Protein AF-A0A0A2E4M5-F1 (afdb_monomer)

pLDDT: mean 76.45, std 17.66, range [36.19, 98.44]

Structure (mmCIF, N/CA/C/O backbone):
data_AF-A0A0A2E4M5-F1
#
_entry.id   AF-A0A0A2E4M5-F1
#
loop_
_atom_site.group_PDB
_atom_site.id
_atom_site.type_symbol
_atom_site.label_atom_id
_atom_site.label_alt_id
_atom_site.label_comp_id
_atom_site.label_asym_id
_atom_site.label_entity_id
_atom_site.label_seq_id
_atom_site.pdbx_PDB_ins_code
_atom_site.Cartn_x
_atom_site.Cartn_y
_atom_site.Cartn_z
_atom_site.occupancy
_atom_site.B_iso_or_equiv
_atom_site.auth_seq_id
_atom_site.auth_comp_id
_atom_site.auth_asym_id
_atom_site.auth_atom_id
_atom_site.pdbx_PDB_model_num
ATOM 1 N N . MET A 1 1 ? 27.463 34.642 -11.433 1.00 48.34 1 MET A N 1
ATOM 2 C CA . MET A 1 1 ? 27.792 33.964 -10.154 1.00 48.34 1 MET A CA 1
ATOM 3 C C . MET A 1 1 ? 26.610 33.990 -9.180 1.00 48.34 1 MET A C 1
ATOM 5 O O . MET A 1 1 ? 26.290 32.954 -8.613 1.00 48.34 1 MET A O 1
ATOM 9 N N . GLU A 1 2 ? 25.887 35.111 -9.080 1.00 43.97 2 GLU A N 1
ATOM 10 C CA . GLU A 1 2 ? 24.646 35.259 -8.292 1.00 43.97 2 GLU A CA 1
ATOM 11 C C . GLU A 1 2 ? 23.516 34.275 -8.636 1.00 43.97 2 GLU A C 1
ATOM 13 O O . GLU A 1 2 ? 22.874 33.728 -7.743 1.00 43.97 2 GLU A O 1
ATOM 18 N N . THR A 1 3 ? 23.278 34.002 -9.920 1.00 46.16 3 THR A N 1
ATOM 19 C CA . THR A 1 3 ? 22.215 33.088 -10.372 1.00 46.16 3 THR A CA 1
ATOM 20 C C . THR A 1 3 ? 22.441 31.658 -9.885 1.00 46.16 3 THR A C 1
ATOM 22 O O . THR A 1 3 ? 21.513 31.037 -9.381 1.00 46.16 3 THR A O 1
ATOM 25 N N . ARG A 1 4 ? 23.690 31.168 -9.908 1.00 43.56 4 ARG A N 1
ATOM 26 C CA . ARG A 1 4 ? 24.055 29.850 -9.351 1.00 43.56 4 ARG A CA 1
ATOM 27 C C . ARG A 1 4 ? 23.850 29.769 -7.835 1.00 43.56 4 ARG A C 1
ATOM 29 O O . ARG A 1 4 ? 23.560 28.689 -7.329 1.00 43.56 4 ARG A O 1
ATOM 36 N N . MET A 1 5 ? 23.989 30.882 -7.115 1.00 41.78 5 MET A N 1
ATOM 37 C CA . MET A 1 5 ? 23.783 30.930 -5.665 1.00 41.78 5 MET A CA 1
ATOM 38 C C . MET A 1 5 ? 22.289 30.897 -5.310 1.00 41.78 5 MET A C 1
ATOM 40 O O . MET A 1 5 ? 21.889 30.139 -4.430 1.00 41.78 5 MET A O 1
ATOM 44 N N . LYS A 1 6 ? 21.451 31.621 -6.066 1.00 41.75 6 LYS A N 1
ATOM 45 C CA . LYS A 1 6 ? 19.985 31.622 -5.904 1.00 41.75 6 LYS A CA 1
ATOM 46 C C . LYS A 1 6 ? 19.369 30.245 -6.194 1.00 41.75 6 LYS A C 1
ATOM 48 O O . LYS A 1 6 ? 18.518 29.792 -5.434 1.00 41.75 6 LYS A O 1
ATOM 53 N N . THR A 1 7 ? 19.858 29.527 -7.211 1.00 54.62 7 THR A N 1
ATOM 54 C CA . THR A 1 7 ? 19.407 28.153 -7.510 1.00 54.62 7 THR A CA 1
ATOM 55 C C . THR A 1 7 ? 19.802 27.160 -6.412 1.00 54.62 7 THR A C 1
ATOM 57 O O . THR A 1 7 ? 19.002 26.306 -6.048 1.00 54.62 7 THR A O 1
ATOM 60 N N . ARG A 1 8 ? 21.0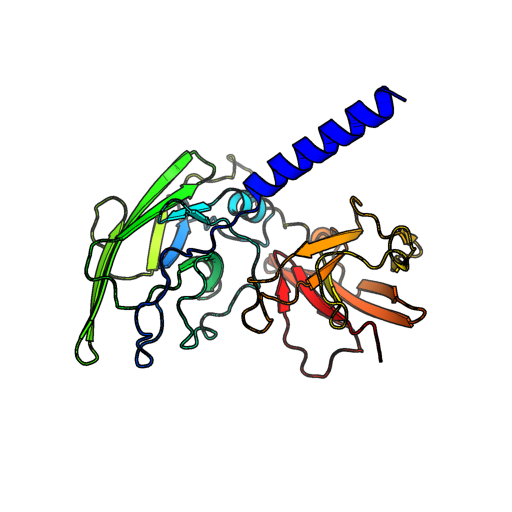00 27.290 -5.826 1.00 49.09 8 ARG A N 1
ATOM 61 C CA . ARG A 1 8 ? 21.456 26.423 -4.723 1.00 49.09 8 ARG A CA 1
ATOM 62 C C . ARG A 1 8 ? 20.656 26.636 -3.437 1.00 49.09 8 ARG A C 1
ATOM 64 O O . ARG A 1 8 ? 20.316 25.659 -2.782 1.00 49.09 8 ARG A O 1
ATOM 71 N N . ILE A 1 9 ? 20.308 27.883 -3.114 1.00 61.25 9 ILE A N 1
ATOM 72 C CA . ILE A 1 9 ? 19.477 28.216 -1.945 1.00 61.25 9 ILE A CA 1
ATOM 73 C C . ILE A 1 9 ? 18.039 27.711 -2.132 1.00 61.25 9 ILE A C 1
ATOM 75 O O . ILE A 1 9 ? 17.475 27.148 -1.201 1.00 61.25 9 ILE A O 1
ATOM 79 N N . ALA A 1 10 ? 17.469 27.827 -3.337 1.00 52.91 10 ALA A N 1
ATOM 80 C CA . ALA A 1 10 ? 16.139 27.292 -3.640 1.00 52.91 10 ALA A CA 1
ATOM 81 C C . ALA A 1 10 ? 16.088 25.753 -3.568 1.00 52.91 10 ALA A C 1
ATOM 83 O O . ALA A 1 10 ? 15.120 25.192 -3.059 1.00 52.91 10 ALA A O 1
ATOM 84 N N . ILE A 1 11 ? 17.146 25.068 -4.019 1.00 54.53 11 ILE A N 1
ATOM 85 C CA . ILE A 1 11 ? 17.273 23.607 -3.907 1.00 54.53 11 ILE A CA 1
ATOM 86 C C . ILE A 1 11 ? 17.423 23.182 -2.440 1.00 54.53 11 ILE A C 1
ATOM 88 O O . ILE A 1 11 ? 16.753 22.246 -2.016 1.00 54.53 11 ILE A O 1
ATOM 92 N N . LEU A 1 12 ? 18.234 23.894 -1.649 1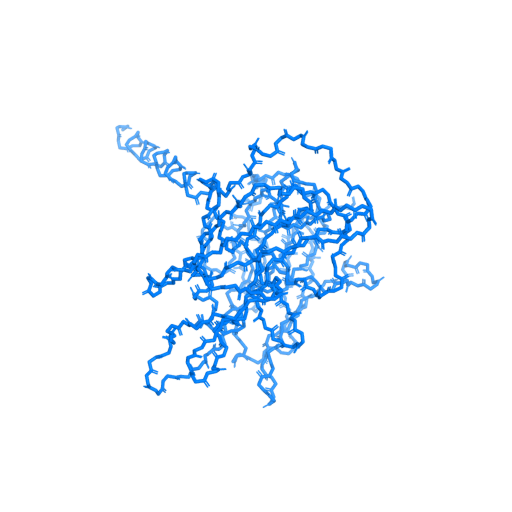.00 51.09 12 LEU A N 1
ATOM 93 C CA . LEU A 1 12 ? 18.382 23.650 -0.209 1.00 51.09 12 LEU A CA 1
ATOM 94 C C . LEU A 1 12 ? 17.073 23.886 0.555 1.00 51.09 12 LEU A C 1
ATOM 96 O O . LEU A 1 12 ? 16.706 23.050 1.373 1.00 51.09 12 LEU A O 1
ATOM 100 N N . LEU A 1 13 ? 16.330 24.958 0.251 1.00 50.09 13 LEU A N 1
ATOM 101 C CA . LEU A 1 13 ? 15.007 25.195 0.840 1.00 50.09 13 LEU A CA 1
ATOM 102 C C . LEU A 1 13 ? 13.997 24.122 0.420 1.00 50.09 13 LEU A C 1
ATOM 104 O O . LEU A 1 13 ? 13.222 23.670 1.253 1.00 50.09 13 LEU A O 1
ATOM 108 N N . SER A 1 14 ? 14.021 23.678 -0.840 1.00 48.44 14 SER A N 1
ATOM 109 C CA . SER A 1 14 ? 13.162 22.595 -1.335 1.00 48.44 14 SER A CA 1
ATOM 110 C C . SER A 1 14 ? 13.505 21.241 -0.708 1.00 48.44 14 SER A C 1
ATOM 112 O O . SER A 1 14 ? 12.596 20.445 -0.482 1.00 48.44 14 SER A O 1
ATOM 114 N N . MET A 1 15 ? 14.781 20.970 -0.414 1.00 44.94 15 MET A N 1
ATOM 115 C CA . MET A 1 15 ? 15.213 19.786 0.337 1.00 44.94 15 MET A CA 1
ATOM 116 C C . MET A 1 15 ? 14.793 19.874 1.805 1.00 44.94 15 MET A C 1
ATOM 118 O O . MET A 1 15 ? 14.319 18.885 2.351 1.00 44.94 15 MET A O 1
ATOM 122 N N . LEU A 1 16 ? 14.897 21.052 2.429 1.00 43.28 16 LEU A N 1
ATOM 123 C CA . LEU A 1 16 ? 14.466 21.263 3.813 1.00 43.28 16 LEU A CA 1
ATOM 124 C C . LEU A 1 16 ? 12.940 21.123 3.957 1.00 43.28 16 LEU A C 1
ATOM 126 O O . LEU A 1 16 ? 12.473 20.481 4.893 1.00 43.28 16 LEU A O 1
ATOM 130 N N . LEU A 1 17 ? 12.169 21.645 2.993 1.00 42.69 17 LEU A N 1
ATOM 131 C CA . LEU A 1 17 ? 10.715 21.469 2.929 1.00 42.69 17 LEU A CA 1
ATOM 132 C C . LEU A 1 17 ? 10.332 20.014 2.616 1.00 42.69 17 LEU A C 1
ATOM 134 O O . LEU A 1 17 ? 9.397 19.497 3.210 1.00 42.69 17 LEU A O 1
ATOM 138 N N . GLY A 1 18 ? 11.077 19.323 1.746 1.00 39.03 18 GLY A N 1
ATOM 139 C CA . GLY A 1 18 ? 10.876 17.897 1.458 1.00 39.03 18 GLY A CA 1
ATOM 140 C C . GLY A 1 18 ? 11.180 16.980 2.649 1.00 39.03 18 GLY A C 1
ATOM 141 O O . GLY A 1 18 ? 10.464 16.006 2.867 1.00 39.03 18 GLY A O 1
ATOM 142 N N . CYS A 1 19 ? 12.180 17.316 3.471 1.00 41.16 19 CYS A N 1
ATOM 143 C CA . CYS A 1 19 ? 12.477 16.608 4.719 1.00 41.16 19 CYS A CA 1
ATOM 144 C C . CYS A 1 19 ? 11.377 16.784 5.780 1.00 41.16 19 CYS A C 1
ATOM 146 O O . CYS A 1 19 ? 11.160 15.868 6.570 1.00 41.16 19 CYS A O 1
ATOM 148 N N . LEU A 1 20 ? 10.646 17.906 5.768 1.00 36.19 20 LEU A N 1
ATOM 149 C CA . LEU A 1 20 ? 9.504 18.144 6.663 1.00 36.19 20 LEU A CA 1
ATOM 150 C C . LEU A 1 20 ? 8.257 17.314 6.294 1.00 36.19 20 LEU A C 1
ATOM 152 O O . LEU A 1 20 ? 7.389 17.131 7.139 1.00 36.19 20 LEU A O 1
ATOM 156 N N . PHE A 1 21 ? 8.183 16.761 5.076 1.00 39.62 21 PHE A N 1
ATOM 157 C CA . PHE A 1 21 ? 7.096 15.868 4.638 1.00 39.62 21 PHE A CA 1
ATOM 158 C C . PHE A 1 21 ? 7.488 14.380 4.594 1.00 39.62 21 PHE A C 1
ATOM 160 O O . PHE A 1 21 ? 6.679 13.544 4.195 1.00 39.62 21 PHE A O 1
ATOM 167 N N . LEU A 1 22 ? 8.714 14.033 5.006 1.00 36.62 22 LEU A N 1
ATOM 168 C CA . LEU A 1 22 ? 9.219 12.651 5.050 1.00 36.62 22 LEU A CA 1
ATOM 169 C C . LEU A 1 22 ? 9.589 12.178 6.461 1.00 36.62 22 LEU A C 1
ATOM 171 O O . LEU A 1 22 ? 10.073 11.058 6.627 1.00 36.62 22 LEU A O 1
ATOM 175 N N . SER A 1 23 ? 9.328 12.981 7.492 1.00 36.75 23 SER A N 1
ATOM 176 C CA . SER A 1 23 ? 9.340 12.509 8.874 1.00 36.75 23 SER A CA 1
ATOM 177 C C . SER A 1 23 ? 8.046 11.750 9.164 1.00 36.75 23 SER A C 1
ATOM 179 O O . SER A 1 23 ? 7.153 12.241 9.853 1.00 36.75 23 SER A O 1
ATOM 181 N N . THR A 1 24 ? 7.924 10.539 8.630 1.00 40.94 24 THR A N 1
ATOM 182 C CA . THR A 1 24 ? 7.038 9.546 9.237 1.00 40.94 24 THR A CA 1
ATOM 183 C C . THR A 1 24 ? 7.526 9.343 10.662 1.00 40.94 24 THR A C 1
ATOM 185 O O . THR A 1 24 ? 8.681 8.954 10.872 1.00 40.94 24 THR A O 1
ATOM 188 N N . GLY A 1 25 ? 6.687 9.717 11.625 1.00 36.28 25 GLY A N 1
ATOM 189 C CA . GLY A 1 25 ? 7.052 9.747 13.033 1.00 36.28 25 GLY A CA 1
ATOM 190 C C . GLY A 1 25 ? 7.541 8.379 13.485 1.00 36.28 25 GLY A C 1
ATOM 191 O O . GLY A 1 25 ? 6.774 7.422 13.543 1.00 36.28 25 GLY A O 1
ATOM 192 N N . CYS A 1 26 ? 8.828 8.280 13.801 1.00 40.84 26 CYS A N 1
ATOM 193 C CA . CYS A 1 26 ? 9.261 7.308 14.784 1.00 40.84 26 CYS A CA 1
ATOM 194 C C . CYS A 1 26 ? 8.775 7.870 16.117 1.00 40.84 26 CYS A C 1
ATOM 196 O O . CYS A 1 26 ? 9.202 8.959 16.507 1.00 40.84 26 CYS A O 1
ATOM 198 N N . ASP A 1 27 ? 7.835 7.186 16.761 1.00 43.16 27 ASP A N 1
ATOM 199 C CA . ASP A 1 27 ? 7.357 7.581 18.078 1.00 43.16 27 ASP A CA 1
ATOM 200 C C . ASP A 1 27 ? 8.481 7.334 19.098 1.00 43.16 27 ASP A C 1
ATOM 202 O O . ASP A 1 27 ? 8.589 6.272 19.703 1.00 43.16 27 ASP A O 1
ATOM 206 N N . SER A 1 28 ? 9.376 8.313 19.254 1.00 42.72 28 SER A N 1
ATOM 207 C CA . SER A 1 28 ? 10.379 8.314 20.322 1.00 42.72 28 SER A CA 1
ATOM 208 C C . SER A 1 28 ? 9.757 8.612 21.688 1.00 42.72 28 SER A C 1
ATOM 210 O O . SER A 1 28 ? 10.450 8.539 22.703 1.00 42.72 28 SER A O 1
ATOM 212 N N . THR A 1 29 ? 8.459 8.938 21.738 1.00 40.94 29 THR A N 1
ATOM 213 C CA . THR A 1 29 ? 7.720 9.105 22.991 1.00 40.94 29 THR A CA 1
ATOM 214 C C . THR A 1 29 ? 7.274 7.783 23.614 1.00 40.94 29 THR A C 1
ATOM 216 O O . THR A 1 29 ? 6.866 7.803 24.771 1.00 40.94 29 THR A O 1
ATOM 219 N N . ASP A 1 30 ? 7.471 6.637 22.948 1.00 45.47 30 ASP A N 1
ATOM 220 C CA . ASP A 1 30 ? 7.298 5.306 23.553 1.00 45.47 30 ASP A CA 1
ATOM 221 C C . ASP A 1 30 ? 8.641 4.639 23.930 1.00 45.47 30 ASP A C 1
ATOM 223 O O . ASP A 1 30 ? 8.843 3.423 23.845 1.00 45.47 30 ASP A O 1
ATOM 227 N N . ASN A 1 31 ? 9.600 5.468 24.359 1.00 37.81 31 ASN A N 1
ATOM 228 C CA . ASN A 1 31 ? 10.857 5.019 24.947 1.00 37.81 31 ASN A CA 1
ATOM 229 C C . ASN A 1 31 ? 10.607 4.366 26.321 1.00 37.81 31 ASN A C 1
ATOM 231 O O . ASN A 1 31 ? 10.634 5.031 27.353 1.00 37.81 31 ASN A O 1
ATOM 235 N N . GLY A 1 32 ? 10.462 3.038 26.335 1.00 40.72 32 GLY A N 1
ATOM 236 C CA . GLY A 1 32 ? 10.968 2.232 27.453 1.00 40.72 32 GLY A CA 1
ATOM 237 C C . GLY A 1 32 ? 9.968 1.694 28.477 1.00 40.72 32 GLY A C 1
ATOM 238 O O . GLY A 1 32 ? 10.339 1.527 29.635 1.00 40.72 32 GLY A O 1
ATOM 239 N N . GLY A 1 33 ? 8.737 1.356 28.093 1.00 47.53 33 GLY A N 1
ATOM 240 C CA . GLY A 1 33 ? 7.980 0.370 28.878 1.00 47.53 33 GLY A CA 1
ATOM 241 C C . GLY A 1 33 ? 8.584 -1.029 28.695 1.00 47.53 33 GLY A C 1
ATOM 242 O O . GLY A 1 33 ? 8.875 -1.401 27.556 1.00 47.53 33 GLY A O 1
ATOM 243 N N . GLU A 1 34 ? 8.772 -1.796 29.779 1.00 52.00 34 GLU A N 1
ATOM 244 C CA . GLU A 1 34 ? 9.188 -3.205 29.703 1.00 52.00 34 GLU A CA 1
ATOM 245 C C . GLU A 1 34 ? 8.321 -3.949 28.684 1.00 52.00 34 GLU A C 1
ATOM 247 O O . GLU A 1 34 ? 7.089 -3.900 28.718 1.00 52.00 34 GLU A O 1
ATOM 252 N N . MET A 1 35 ? 8.977 -4.623 27.742 1.00 57.50 35 MET A N 1
ATOM 253 C CA . MET A 1 35 ? 8.286 -5.507 26.822 1.00 57.50 35 MET A CA 1
ATOM 254 C C . MET A 1 35 ? 7.632 -6.639 27.611 1.00 57.50 35 MET A C 1
ATOM 256 O O . MET A 1 35 ? 8.316 -7.388 28.308 1.00 57.50 35 MET A O 1
ATOM 260 N N . ILE A 1 36 ? 6.333 -6.839 27.395 1.00 63.28 36 ILE A N 1
ATOM 261 C CA . ILE A 1 36 ? 5.654 -8.034 27.887 1.00 63.28 36 ILE A CA 1
ATOM 262 C C . ILE A 1 36 ? 5.794 -9.134 26.831 1.00 63.28 36 ILE A C 1
ATOM 264 O O . ILE A 1 36 ? 5.019 -9.202 25.879 1.00 63.28 36 ILE A O 1
ATOM 268 N N . TRP A 1 37 ? 6.812 -9.981 26.991 1.00 60.22 37 TRP A N 1
ATOM 269 C CA . TRP A 1 37 ? 7.145 -11.066 26.055 1.00 60.22 37 TRP A CA 1
ATOM 270 C C . TRP A 1 37 ? 6.034 -12.113 25.895 1.00 60.22 37 TRP A C 1
ATOM 272 O O . TRP A 1 37 ? 5.971 -12.794 24.872 1.00 60.22 37 TRP A O 1
ATOM 282 N N . ASP A 1 38 ? 5.139 -12.211 26.878 1.00 65.62 38 ASP A N 1
ATOM 283 C CA . ASP A 1 38 ? 4.093 -13.235 26.937 1.00 65.62 38 ASP A CA 1
ATOM 284 C C . ASP A 1 38 ? 2.890 -12.954 26.020 1.00 65.62 38 ASP A C 1
ATOM 286 O O . ASP A 1 38 ? 2.034 -13.825 25.841 1.00 65.62 38 ASP A O 1
ATOM 290 N N . TYR A 1 39 ? 2.795 -11.760 25.418 1.00 70.12 39 TYR A N 1
ATOM 291 C CA . TYR A 1 39 ? 1.653 -11.382 24.583 1.00 70.12 39 TYR A CA 1
ATOM 292 C C . TYR A 1 39 ? 2.057 -10.949 23.176 1.00 70.12 39 TYR A C 1
ATOM 294 O O . TYR A 1 39 ? 2.973 -10.158 22.968 1.00 70.12 39 TYR A O 1
ATOM 302 N N . ALA A 1 40 ? 1.294 -11.421 22.188 1.00 68.75 40 ALA A N 1
ATOM 303 C CA . ALA A 1 40 ? 1.384 -10.918 20.826 1.00 68.75 40 ALA A CA 1
ATOM 304 C C . ALA A 1 40 ? 0.766 -9.515 20.724 1.00 68.75 40 ALA A C 1
ATOM 306 O O . ALA A 1 40 ? -0.317 -9.261 21.264 1.00 68.75 40 ALA A O 1
ATOM 307 N N . ASN A 1 41 ? 1.422 -8.634 19.969 1.00 75.75 41 ASN A N 1
ATOM 308 C CA . ASN A 1 41 ? 0.897 -7.309 19.667 1.00 75.75 41 ASN A CA 1
ATOM 309 C C . ASN A 1 41 ? -0.425 -7.397 18.887 1.00 75.75 41 ASN A C 1
ATOM 311 O O . ASN A 1 41 ? -0.667 -8.336 18.121 1.00 75.75 41 ASN A O 1
ATOM 315 N N . ARG A 1 42 ? -1.278 -6.382 19.047 1.00 81.25 42 ARG A N 1
ATOM 316 C CA . ARG A 1 42 ? -2.526 -6.224 18.291 1.00 81.25 42 ARG A CA 1
ATOM 317 C C . ARG A 1 42 ? -2.419 -5.097 17.277 1.00 81.25 42 ARG A C 1
ATOM 319 O O . ARG A 1 42 ? -1.679 -4.137 17.454 1.00 81.25 42 ARG A O 1
ATOM 326 N N . GLN A 1 43 ? -3.171 -5.215 16.196 1.00 85.94 43 GLN A N 1
ATOM 327 C CA . GLN A 1 43 ? -3.273 -4.198 15.156 1.00 85.94 43 GLN A CA 1
ATOM 328 C C . GLN A 1 43 ? -4.751 -3.949 14.898 1.00 85.94 43 GLN A C 1
ATOM 330 O O . GLN A 1 43 ? -5.540 -4.894 14.902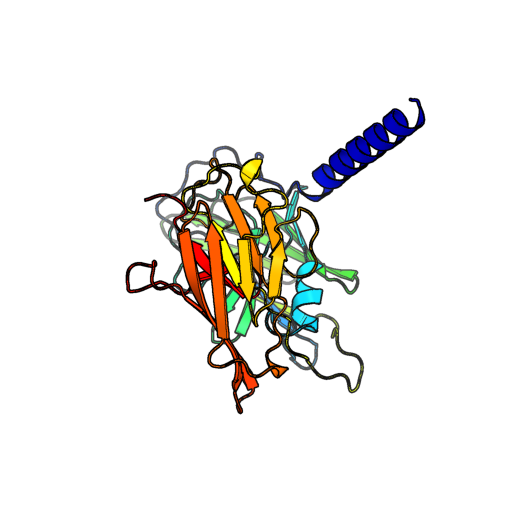 1.00 85.94 43 GLN A O 1
ATOM 335 N N . PHE A 1 44 ? -5.116 -2.694 14.667 1.00 92.62 44 PHE A N 1
ATOM 336 C CA . PHE A 1 44 ? -6.433 -2.359 14.151 1.00 92.62 44 PHE A CA 1
ATOM 337 C C . PHE A 1 44 ? -6.473 -2.679 12.669 1.00 92.62 44 PHE A C 1
ATOM 339 O O . PHE A 1 44 ? -5.558 -2.294 11.939 1.00 92.62 44 PHE A O 1
ATOM 346 N N . THR A 1 45 ? -7.529 -3.356 12.230 1.00 93.00 45 THR A N 1
ATOM 347 C CA . THR A 1 45 ? -7.814 -3.523 10.806 1.00 93.00 45 THR A CA 1
ATOM 348 C C . THR A 1 45 ? -9.070 -2.751 10.446 1.00 93.00 45 THR A C 1
ATOM 350 O O . THR A 1 45 ? -10.001 -2.663 11.246 1.00 93.00 45 THR A O 1
ATOM 353 N N . PHE A 1 46 ? -9.091 -2.173 9.251 1.00 95.06 46 PHE A N 1
ATOM 354 C CA . PHE A 1 46 ? -10.212 -1.382 8.764 1.00 95.06 46 PHE A CA 1
ATOM 355 C C . PHE A 1 46 ? -10.662 -1.928 7.417 1.00 95.06 46 PHE A C 1
ATOM 357 O O . PHE A 1 46 ? -9.970 -1.792 6.402 1.00 95.06 46 PHE A O 1
ATOM 364 N N . GLU A 1 47 ? -11.836 -2.550 7.421 1.00 94.88 47 GLU A N 1
ATOM 365 C CA . GLU A 1 47 ? -12.597 -2.820 6.208 1.00 94.88 47 GLU A CA 1
ATOM 366 C C . GLU A 1 47 ? -13.270 -1.505 5.810 1.00 94.88 47 GLU A C 1
ATOM 368 O O . GLU A 1 47 ? -14.160 -1.025 6.512 1.00 94.88 47 GLU A O 1
ATOM 373 N N . VAL A 1 48 ? -12.793 -0.891 4.725 1.00 94.31 48 VAL A N 1
ATOM 374 C CA . VAL A 1 48 ? -13.320 0.389 4.245 1.00 94.31 48 VAL A CA 1
ATOM 375 C C . VAL A 1 48 ? -14.158 0.152 3.004 1.00 94.31 48 VAL A C 1
ATOM 377 O O . VAL A 1 48 ? -13.649 -0.268 1.958 1.00 94.31 48 VAL A O 1
ATOM 380 N N . THR A 1 49 ? -15.449 0.420 3.141 1.00 93.88 49 THR A N 1
ATOM 381 C CA . THR A 1 49 ? -16.447 0.181 2.104 1.00 93.88 49 THR A CA 1
ATOM 382 C C . THR A 1 49 ? -17.254 1.432 1.812 1.00 93.88 49 THR A C 1
ATOM 384 O O . THR A 1 49 ? -17.355 2.332 2.639 1.00 93.88 49 THR A O 1
ATOM 387 N N . THR A 1 50 ? -17.893 1.473 0.656 1.00 92.31 50 THR A N 1
ATOM 388 C CA . THR A 1 50 ? -19.002 2.390 0.397 1.00 92.31 50 THR A CA 1
ATOM 389 C C . THR A 1 50 ? -20.268 1.950 1.144 1.00 92.31 50 THR A C 1
ATOM 391 O O . THR A 1 50 ? -20.338 0.844 1.688 1.00 92.31 50 THR A O 1
ATOM 394 N N . ALA A 1 51 ? -21.302 2.797 1.159 1.00 91.25 51 ALA A N 1
ATOM 395 C CA . ALA A 1 51 ? -22.590 2.477 1.786 1.00 91.25 51 ALA A CA 1
ATOM 396 C C . ALA A 1 51 ? -23.309 1.276 1.133 1.00 91.25 51 ALA A C 1
ATOM 398 O O . ALA A 1 51 ? -24.045 0.560 1.806 1.00 91.25 51 ALA A O 1
ATOM 399 N N . ASP A 1 52 ? -23.072 1.036 -0.157 1.00 89.44 52 ASP A N 1
ATOM 400 C CA . ASP A 1 52 ? -23.556 -0.114 -0.932 1.00 89.44 52 ASP A CA 1
ATOM 401 C C . ASP A 1 52 ? -22.626 -1.343 -0.853 1.00 89.44 52 ASP A C 1
ATOM 403 O O . ASP A 1 52 ? -22.926 -2.387 -1.429 1.00 89.44 52 ASP A O 1
ATOM 407 N N . GLY A 1 53 ? -21.528 -1.263 -0.091 1.00 88.94 53 GLY A N 1
ATOM 408 C CA . GLY A 1 53 ? -20.663 -2.402 0.230 1.00 88.94 53 GLY A CA 1
ATOM 409 C C . GLY A 1 53 ? -19.502 -2.654 -0.738 1.00 88.94 53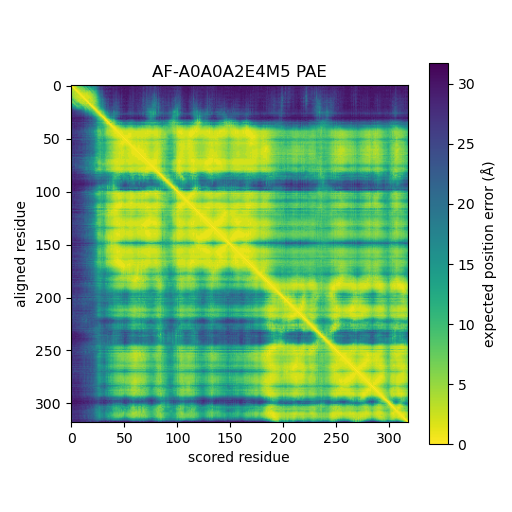 GLY A C 1
ATOM 410 O O . GLY A 1 53 ? -18.843 -3.692 -0.630 1.00 88.94 53 GLY A O 1
ATOM 411 N N . GLN A 1 54 ? -19.212 -1.731 -1.660 1.00 88.75 54 GLN A N 1
ATOM 412 C CA . GLN A 1 54 ? -18.019 -1.791 -2.505 1.00 88.75 54 GLN A CA 1
ATOM 413 C C . GLN A 1 54 ? -16.763 -1.559 -1.658 1.00 88.75 54 GLN A C 1
ATOM 415 O O . GLN A 1 54 ? -16.681 -0.594 -0.904 1.00 88.75 54 GLN A O 1
ATOM 420 N N . HIS A 1 55 ? -15.751 -2.413 -1.817 1.00 89.69 55 HIS A N 1
ATOM 421 C CA . HIS A 1 55 ? -14.447 -2.250 -1.166 1.00 89.69 55 HIS A CA 1
ATOM 422 C C . HIS A 1 55 ? -13.653 -1.117 -1.807 1.00 89.69 55 HIS A C 1
ATOM 424 O O . HIS A 1 55 ? -13.490 -1.083 -3.026 1.00 89.69 55 HIS A O 1
ATOM 430 N N . LEU A 1 56 ? -13.123 -0.215 -0.981 1.00 90.50 56 LEU A N 1
ATOM 431 C CA . LEU A 1 56 ? -12.353 0.941 -1.451 1.00 90.50 56 LEU A CA 1
ATOM 432 C C . LEU A 1 56 ? -10.836 0.734 -1.350 1.00 90.50 56 LEU A C 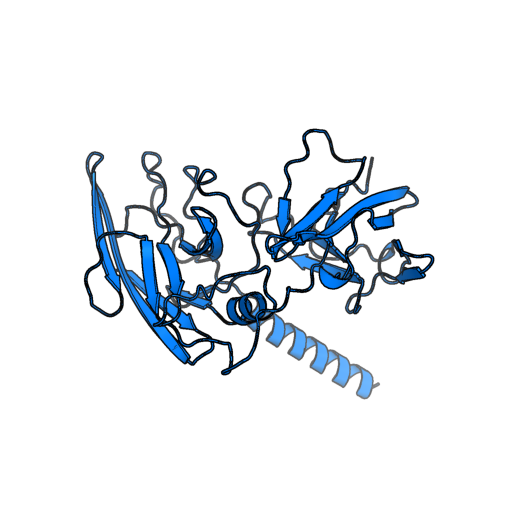1
ATOM 434 O O . LEU A 1 56 ? -10.057 1.431 -1.997 1.00 90.50 56 LEU A O 1
ATOM 438 N N . ILE A 1 57 ? -10.398 -0.257 -0.581 1.00 88.50 57 ILE A N 1
ATOM 439 C CA . ILE A 1 57 ? -8.984 -0.597 -0.442 1.00 88.50 57 ILE A CA 1
ATOM 440 C C . ILE A 1 57 ? -8.672 -1.704 -1.446 1.00 88.50 57 ILE A C 1
ATOM 442 O O . ILE A 1 57 ? -8.986 -2.861 -1.202 1.00 88.50 57 ILE A O 1
ATOM 446 N N . ASP A 1 58 ? -8.070 -1.354 -2.583 1.00 86.44 58 ASP A N 1
ATOM 447 C CA . ASP A 1 58 ? -7.467 -2.323 -3.507 1.00 86.44 58 ASP A CA 1
ATOM 448 C C . ASP A 1 58 ? -6.250 -1.696 -4.218 1.00 86.44 58 ASP A C 1
ATOM 450 O O . ASP A 1 58 ? -6.425 -0.870 -5.123 1.00 86.44 58 ASP A O 1
ATOM 454 N N . PRO A 1 59 ? -5.012 -2.076 -3.843 1.00 79.94 59 PRO A N 1
ATOM 455 C CA . PRO A 1 59 ? -3.797 -1.526 -4.439 1.00 79.94 59 PRO A CA 1
ATOM 456 C C . PRO A 1 59 ? -3.571 -1.970 -5.893 1.00 79.94 59 PRO A C 1
ATOM 458 O O . PRO A 1 59 ? -2.685 -1.431 -6.554 1.00 79.94 59 PRO A O 1
ATOM 461 N N . HIS A 1 60 ? -4.337 -2.942 -6.399 1.00 80.81 60 HIS A N 1
ATOM 462 C CA . HIS A 1 60 ? -4.269 -3.377 -7.792 1.00 80.81 60 HIS A CA 1
ATOM 463 C C . HIS A 1 60 ? -5.178 -2.575 -8.721 1.00 80.81 60 HIS A C 1
ATOM 465 O O . HIS A 1 60 ? -5.071 -2.730 -9.937 1.00 80.81 60 HIS A O 1
ATOM 471 N N . THR A 1 61 ? -6.046 -1.717 -8.183 1.00 85.69 61 THR A N 1
ATOM 472 C CA . THR A 1 61 ? -6.844 -0.778 -8.978 1.00 85.69 61 THR A CA 1
ATOM 473 C C . THR A 1 61 ? -6.204 0.602 -8.945 1.00 85.69 61 THR A C 1
ATOM 475 O O . THR A 1 61 ? -5.661 1.012 -7.918 1.00 85.69 61 THR A O 1
ATOM 478 N N . ARG A 1 62 ? -6.249 1.341 -10.057 1.00 85.44 62 ARG A N 1
ATOM 479 C CA . ARG A 1 62 ? -5.693 2.697 -10.134 1.00 85.44 62 ARG A CA 1
ATOM 480 C C . ARG A 1 62 ? -6.346 3.594 -9.089 1.00 85.44 62 ARG A C 1
ATOM 482 O O . ARG A 1 62 ? -5.645 4.288 -8.361 1.00 85.44 62 ARG A O 1
ATOM 489 N N . GLN A 1 63 ? -7.672 3.561 -9.010 1.00 89.62 63 GLN A N 1
ATOM 490 C CA . GLN A 1 63 ? -8.418 4.402 -8.088 1.00 89.62 63 GLN A CA 1
ATOM 491 C C . GLN A 1 63 ? -8.130 4.039 -6.627 1.00 89.62 63 GLN A C 1
ATOM 493 O O . GLN A 1 63 ? -7.792 4.929 -5.851 1.00 89.62 63 GLN A O 1
ATOM 498 N N . GLY A 1 64 ? -8.150 2.749 -6.268 1.00 87.94 64 GLY A N 1
ATOM 499 C CA . GLY A 1 64 ? -7.774 2.303 -4.927 1.00 87.94 64 GLY A CA 1
ATOM 500 C C . GLY A 1 64 ? -6.341 2.706 -4.571 1.00 87.94 64 GLY A C 1
ATOM 501 O O . GLY A 1 64 ? -6.116 3.305 -3.524 1.00 87.94 64 GLY A O 1
ATOM 502 N N . TYR A 1 65 ? -5.371 2.483 -5.460 1.00 83.56 65 TYR A N 1
ATOM 503 C CA . TYR A 1 65 ? -3.977 2.879 -5.236 1.00 83.56 65 TYR A CA 1
ATOM 504 C C . TYR A 1 65 ? -3.804 4.391 -5.005 1.00 83.56 65 TYR A C 1
ATOM 506 O O . TYR A 1 65 ? -3.090 4.792 -4.084 1.00 83.56 65 TYR A O 1
ATOM 514 N N . GLU A 1 66 ? -4.468 5.238 -5.797 1.00 85.25 66 GLU A N 1
ATOM 515 C CA . GLU A 1 66 ? -4.426 6.697 -5.619 1.00 85.25 66 GLU A CA 1
ATOM 516 C C . GLU A 1 66 ? -5.150 7.163 -4.353 1.00 85.25 66 GLU A C 1
ATOM 518 O O . GLU A 1 66 ? -4.720 8.124 -3.710 1.00 85.25 66 GLU A O 1
ATOM 523 N N . TRP A 1 67 ? -6.221 6.472 -3.966 1.00 87.31 67 TRP A N 1
ATOM 524 C CA . TRP A 1 67 ? -6.935 6.736 -2.723 1.00 87.31 67 TRP A CA 1
ATOM 525 C C . TRP A 1 67 ? -6.049 6.425 -1.511 1.00 87.31 67 TRP A C 1
ATOM 527 O O . TRP A 1 67 ? -5.860 7.278 -0.647 1.00 87.31 67 TRP A O 1
ATOM 537 N N . LEU A 1 68 ? -5.392 5.259 -1.508 1.00 86.00 68 LEU A N 1
ATOM 538 C CA . LEU A 1 68 ? -4.488 4.812 -0.444 1.00 86.00 68 LEU A CA 1
ATOM 539 C C . LEU A 1 68 ? -3.344 5.789 -0.147 1.00 86.00 68 LEU A C 1
ATOM 541 O O . LEU A 1 68 ? -2.962 5.932 1.011 1.00 86.00 68 LEU A O 1
ATOM 545 N N . LYS A 1 69 ? -2.786 6.459 -1.165 1.00 82.44 69 LYS A N 1
ATOM 546 C CA . LYS A 1 69 ? -1.689 7.434 -0.993 1.00 82.44 69 LYS A CA 1
ATOM 547 C C . LYS A 1 69 ? -2.075 8.653 -0.159 1.00 82.44 69 LYS A C 1
ATOM 549 O O . LYS A 1 69 ? -1.198 9.354 0.335 1.00 82.44 69 LYS A O 1
ATOM 554 N N . LYS A 1 70 ? -3.372 8.936 -0.070 1.00 89.44 70 LYS A N 1
ATOM 555 C CA . LYS A 1 70 ? -3.925 10.125 0.578 1.00 89.44 70 LYS A CA 1
ATOM 556 C C . LYS A 1 70 ? -4.523 9.816 1.955 1.00 89.44 70 LYS A C 1
ATOM 558 O O . LYS A 1 70 ? -4.907 10.744 2.655 1.00 89.44 70 LYS A O 1
ATOM 563 N N . ILE A 1 71 ? -4.601 8.539 2.336 1.00 91.38 71 ILE A N 1
ATOM 564 C CA . ILE A 1 71 ? -5.064 8.115 3.660 1.00 91.38 71 ILE A CA 1
ATOM 565 C C . ILE A 1 71 ? -3.897 8.180 4.640 1.00 91.38 71 ILE A C 1
ATOM 567 O O . ILE A 1 71 ? -2.801 7.689 4.353 1.00 91.38 71 ILE A O 1
ATOM 571 N N . TYR A 1 72 ? -4.145 8.743 5.817 1.00 91.94 72 TYR A N 1
ATOM 572 C CA . TYR A 1 72 ? -3.157 8.803 6.887 1.00 91.94 72 TYR A CA 1
ATOM 573 C C . TYR A 1 72 ? -3.805 8.700 8.267 1.00 91.94 72 TYR A C 1
ATOM 575 O O . TYR A 1 72 ? -4.995 8.958 8.440 1.00 91.94 72 TYR A O 1
ATOM 583 N N . VAL A 1 73 ? -3.006 8.309 9.257 1.00 93.94 73 VAL A N 1
ATOM 584 C CA . VAL A 1 73 ? -3.395 8.280 10.666 1.00 93.94 73 VAL A CA 1
ATOM 585 C C . VAL A 1 73 ? -2.636 9.347 11.439 1.00 93.94 73 VAL A C 1
ATOM 587 O O . VAL A 1 73 ? -1.420 9.449 11.310 1.00 93.94 73 VAL A O 1
ATOM 590 N N . GLU A 1 74 ? -3.332 10.096 12.285 1.00 93.38 74 GLU A N 1
ATOM 591 C CA . GLU A 1 74 ? -2.727 10.944 13.312 1.00 93.38 74 GLU A CA 1
ATOM 592 C C . GLU A 1 74 ? -2.767 10.232 14.665 1.00 93.38 74 GLU A C 1
ATOM 594 O O . GLU A 1 74 ? -3.841 9.864 15.151 1.00 93.38 74 GLU A O 1
ATOM 599 N N . TYR A 1 75 ? -1.604 10.056 15.290 1.00 91.19 75 TYR A N 1
ATOM 600 C CA . TYR A 1 75 ? -1.472 9.451 16.616 1.00 91.19 75 TYR A CA 1
ATOM 601 C C . TYR A 1 75 ? -0.268 10.044 17.356 1.00 91.19 75 TYR A C 1
ATOM 603 O O . TYR A 1 75 ? 0.817 10.128 16.785 1.00 91.19 75 TYR A O 1
ATOM 611 N N . ASN A 1 76 ? -0.453 10.472 18.610 1.00 88.38 76 ASN A N 1
ATOM 612 C CA . ASN A 1 76 ? 0.590 11.096 19.445 1.00 88.38 76 ASN A CA 1
ATOM 613 C C . ASN A 1 76 ? 1.349 12.251 18.759 1.00 88.38 76 ASN A C 1
ATOM 615 O O . ASN A 1 76 ? 2.565 12.363 18.862 1.00 88.38 76 ASN A O 1
ATOM 619 N N . GLY A 1 77 ? 0.640 13.102 18.008 1.00 84.25 77 GLY A N 1
ATOM 620 C CA . GLY A 1 77 ? 1.251 14.217 17.269 1.00 84.25 77 GLY A CA 1
ATOM 621 C C . GLY A 1 77 ? 2.036 13.807 16.015 1.00 84.25 77 GLY A C 1
ATOM 622 O O . GLY A 1 77 ? 2.534 14.675 15.305 1.00 84.25 77 GLY A O 1
ATOM 623 N N . ASN A 1 78 ? 2.108 12.510 15.709 1.00 82.81 78 ASN A N 1
ATOM 624 C CA . ASN A 1 78 ? 2.748 11.968 14.518 1.00 82.81 78 ASN A CA 1
ATOM 625 C C . ASN A 1 78 ? 1.719 11.634 13.433 1.00 82.81 78 ASN A C 1
ATOM 627 O O . ASN A 1 78 ? 0.580 11.266 13.725 1.00 82.81 78 ASN A O 1
ATOM 631 N N . THR A 1 79 ? 2.156 11.716 12.175 1.00 84.94 79 THR A N 1
ATOM 632 C CA . THR A 1 79 ? 1.377 11.325 10.991 1.00 84.94 79 THR A CA 1
ATOM 633 C C . THR A 1 79 ? 1.947 10.039 10.397 1.00 84.94 79 THR A C 1
ATOM 635 O O . THR A 1 79 ? 3.149 9.941 10.145 1.00 84.94 79 THR A O 1
ATOM 638 N N . TYR A 1 80 ? 1.073 9.068 10.139 1.00 82.25 80 TYR A N 1
ATOM 639 C CA . TYR A 1 80 ? 1.401 7.759 9.581 1.00 82.25 80 TYR A CA 1
ATOM 640 C C . TYR A 1 80 ? 0.630 7.544 8.278 1.00 82.25 80 TYR A C 1
ATOM 642 O O . TYR A 1 80 ? -0.569 7.270 8.297 1.00 82.25 80 TYR A O 1
ATOM 650 N N . ALA A 1 81 ? 1.312 7.657 7.143 1.00 83.00 81 ALA A N 1
ATOM 651 C CA . ALA A 1 81 ? 0.750 7.353 5.828 1.00 83.00 81 ALA A CA 1
ATOM 652 C C . ALA A 1 81 ? 1.104 5.921 5.396 1.00 83.00 81 ALA A C 1
ATOM 654 O O . ALA A 1 81 ? 1.997 5.293 5.965 1.00 83.00 81 ALA A O 1
ATOM 655 N N . ASN A 1 82 ? 0.419 5.399 4.375 1.00 76.44 82 ASN A N 1
ATOM 656 C CA . ASN A 1 82 ? 0.811 4.125 3.777 1.00 76.44 82 ASN A CA 1
ATOM 657 C C . ASN A 1 82 ? 2.112 4.275 2.977 1.00 76.44 82 ASN A C 1
ATOM 659 O O . ASN A 1 82 ? 2.132 4.839 1.885 1.00 76.44 82 ASN A O 1
ATOM 663 N N . GLU A 1 83 ? 3.192 3.696 3.488 1.00 66.50 83 GLU A N 1
ATOM 664 C CA . GLU A 1 83 ? 4.527 3.776 2.874 1.00 66.50 83 GLU A CA 1
ATOM 665 C C . GLU A 1 83 ? 4.792 2.641 1.869 1.00 66.50 83 GLU A C 1
ATOM 667 O O . GLU A 1 83 ? 5.867 2.545 1.271 1.00 66.50 83 GLU A O 1
ATOM 672 N N . GLY A 1 84 ? 3.791 1.780 1.654 1.00 59.72 84 GLY A N 1
ATOM 673 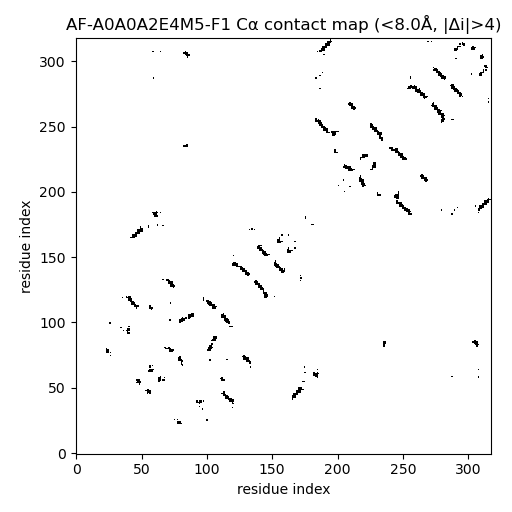C CA . GLY A 1 84 ? 3.844 0.684 0.694 1.00 59.72 84 GLY A CA 1
ATOM 674 C C . GLY A 1 84 ? 4.735 -0.467 1.151 1.00 59.72 84 GLY A C 1
ATOM 675 O O . GLY A 1 84 ? 5.554 -0.976 0.384 1.00 59.72 84 GLY A O 1
ATOM 676 N N . ARG A 1 85 ? 4.568 -0.902 2.404 1.00 62.28 85 ARG A N 1
ATOM 677 C CA . ARG A 1 85 ? 5.167 -2.152 2.886 1.00 62.28 85 ARG A CA 1
ATOM 678 C C . ARG A 1 85 ? 4.700 -3.345 2.037 1.00 62.28 85 ARG A C 1
ATOM 680 O O . ARG A 1 85 ? 3.596 -3.301 1.489 1.00 62.28 85 ARG A O 1
ATOM 687 N N . PRO A 1 86 ? 5.502 -4.426 1.958 1.00 53.50 86 PRO A N 1
ATOM 688 C CA . PRO A 1 86 ? 5.015 -5.702 1.455 1.00 53.50 86 PRO A CA 1
ATOM 689 C C . PRO A 1 86 ? 3.690 -6.065 2.115 1.00 53.50 86 PRO A C 1
ATOM 691 O O . PRO A 1 86 ? 3.592 -6.043 3.344 1.00 53.50 86 PRO A O 1
ATOM 694 N N . ILE A 1 87 ? 2.687 -6.398 1.302 1.00 53.28 87 ILE A N 1
ATOM 695 C CA . ILE A 1 87 ? 1.388 -6.842 1.804 1.00 53.28 87 ILE A CA 1
ATOM 696 C C . ILE A 1 87 ? 1.625 -8.126 2.599 1.00 53.28 87 ILE A C 1
ATOM 698 O O . ILE A 1 87 ? 1.941 -9.172 2.026 1.00 53.28 87 ILE A O 1
ATOM 702 N N . ARG A 1 88 ? 1.503 -8.035 3.925 1.00 55.56 88 ARG A N 1
ATOM 703 C CA . ARG A 1 88 ? 1.650 -9.189 4.813 1.00 55.56 88 ARG A CA 1
ATOM 704 C C . ARG A 1 88 ? 0.412 -10.071 4.688 1.00 55.56 88 ARG A C 1
ATOM 706 O O . ARG A 1 88 ? -0.716 -9.574 4.611 1.00 55.56 88 ARG A O 1
ATOM 713 N N . GLN A 1 89 ? 0.625 -11.382 4.663 1.00 52.81 89 GLN A N 1
ATOM 714 C CA . GLN A 1 89 ? -0.459 -12.337 4.882 1.00 52.81 89 GLN A CA 1
ATOM 715 C C . GLN A 1 89 ? -0.770 -12.403 6.385 1.00 52.81 89 GLN A C 1
ATOM 717 O O . GLN A 1 89 ? 0.102 -12.147 7.215 1.00 52.81 89 GLN A O 1
ATOM 722 N N . GLU A 1 90 ? -2.003 -12.773 6.731 1.00 46.66 90 GLU A N 1
ATOM 723 C CA . GLU A 1 90 ? -2.549 -12.822 8.102 1.00 46.66 90 GLU A CA 1
ATOM 724 C C . GLU A 1 90 ? -1.681 -13.613 9.112 1.00 46.66 90 GLU A C 1
ATOM 726 O O . GLU A 1 90 ? -1.768 -13.394 10.315 1.00 46.66 90 GLU A O 1
ATOM 731 N N . GLN A 1 91 ? -0.790 -14.486 8.632 1.00 41.12 91 GLN A N 1
ATOM 732 C CA . GLN A 1 91 ? 0.044 -15.390 9.434 1.00 41.12 91 GLN A CA 1
ATOM 733 C C . GLN A 1 91 ? 1.437 -14.835 9.807 1.00 41.12 91 GLN A C 1
ATOM 735 O O . GLN A 1 91 ? 2.219 -15.536 10.445 1.00 41.12 91 GLN A O 1
ATOM 740 N N . GLU A 1 92 ? 1.789 -13.599 9.425 1.00 47.84 92 GLU A N 1
ATOM 741 C CA . GLU A 1 92 ? 3.133 -13.034 9.677 1.00 47.84 92 GLU A CA 1
ATOM 742 C C . GLU A 1 92 ? 3.265 -12.220 10.982 1.00 47.84 92 GLU A C 1
ATOM 744 O O . GLU A 1 92 ? 4.288 -11.568 11.204 1.00 47.84 92 GLU A O 1
ATOM 749 N N . LEU A 1 93 ? 2.263 -12.256 11.865 1.00 43.66 93 LEU A N 1
ATOM 750 C CA . LEU A 1 93 ? 2.291 -11.571 13.161 1.00 43.66 93 LEU A CA 1
ATOM 751 C C . LEU A 1 93 ? 3.073 -12.409 14.185 1.00 43.66 93 LEU A C 1
ATOM 753 O O . LEU A 1 93 ? 2.528 -13.307 14.822 1.00 43.66 93 LEU A O 1
ATOM 757 N N . ARG A 1 94 ? 4.376 -12.146 14.323 1.00 42.38 94 ARG A N 1
ATOM 758 C CA . ARG A 1 94 ? 5.199 -12.683 15.421 1.00 42.38 94 ARG A CA 1
ATOM 759 C C . ARG A 1 94 ? 5.205 -11.697 16.590 1.00 42.38 94 ARG A C 1
ATOM 761 O O . ARG A 1 94 ? 5.023 -10.503 16.378 1.00 42.38 94 ARG A O 1
ATOM 768 N N . ALA A 1 95 ? 5.449 -12.187 17.806 1.00 40.38 95 ALA A N 1
ATOM 769 C CA . ALA A 1 95 ? 5.739 -11.326 18.950 1.00 40.38 95 ALA A CA 1
ATOM 770 C C . ALA A 1 95 ? 7.006 -10.506 18.643 1.00 40.38 95 ALA A C 1
ATOM 772 O O . ALA A 1 95 ? 8.095 -11.061 18.500 1.00 40.38 95 ALA A O 1
ATOM 773 N N . MET A 1 96 ? 6.845 -9.200 18.451 1.00 43.97 96 MET A N 1
ATOM 774 C CA . MET A 1 96 ? 7.924 -8.254 18.176 1.00 43.97 96 MET A CA 1
ATOM 775 C C . MET A 1 96 ? 7.819 -7.085 19.151 1.00 43.97 96 MET A C 1
ATOM 777 O O . MET A 1 96 ? 6.771 -6.857 19.755 1.00 43.97 96 MET A O 1
ATOM 781 N N . ILE A 1 97 ? 8.903 -6.327 19.310 1.00 45.81 97 ILE A N 1
ATOM 782 C CA . ILE A 1 97 ? 8.840 -5.070 20.058 1.00 45.81 97 ILE A CA 1
ATOM 783 C C . ILE A 1 97 ? 7.863 -4.146 19.356 1.00 45.81 97 ILE A C 1
ATOM 785 O O . ILE A 1 97 ? 7.811 -4.126 18.125 1.00 45.81 97 ILE A O 1
ATOM 789 N N . GLU A 1 98 ? 7.094 -3.395 20.144 1.00 51.41 98 GLU A N 1
ATOM 790 C CA . GLU A 1 98 ? 6.302 -2.258 19.686 1.00 51.41 98 GLU A CA 1
ATOM 791 C C . GLU A 1 98 ? 7.234 -1.140 19.176 1.00 51.41 98 GLU A C 1
ATOM 793 O O . GLU A 1 98 ? 7.291 -0.043 19.703 1.00 51.41 98 GLU A O 1
ATOM 798 N N . GLN A 1 99 ? 8.066 -1.451 18.187 1.00 45.81 99 GLN A N 1
ATOM 799 C CA . GLN A 1 99 ? 9.094 -0.566 17.649 1.00 45.81 99 GLN A CA 1
ATOM 800 C C . GLN A 1 99 ? 8.572 0.247 16.467 1.00 45.81 99 GLN A C 1
ATOM 802 O O . GLN A 1 99 ? 9.216 1.206 16.059 1.00 45.81 99 GLN A O 1
ATOM 807 N N . TYR A 1 100 ? 7.425 -0.133 15.890 1.00 58.12 100 TYR A N 1
ATOM 808 C CA . TYR A 1 100 ? 6.943 0.465 14.652 1.00 58.12 100 TYR A CA 1
ATOM 809 C C . TYR A 1 100 ? 5.421 0.588 14.634 1.00 58.12 100 TYR A C 1
ATOM 811 O O . TYR A 1 100 ? 4.708 -0.391 14.397 1.00 58.12 100 TYR A O 1
ATOM 819 N N . LYS A 1 101 ? 4.938 1.823 14.798 1.00 73.38 101 LYS A N 1
ATOM 820 C CA . LYS A 1 101 ? 3.606 2.228 14.346 1.00 73.38 101 LYS A CA 1
ATOM 821 C C . LYS A 1 101 ? 3.651 2.490 12.843 1.00 73.38 101 LYS A C 1
ATOM 823 O O . LYS A 1 101 ? 4.590 3.106 12.346 1.00 73.38 101 LYS A O 1
ATOM 828 N N . GLY A 1 102 ? 2.655 2.022 12.101 1.00 76.06 102 GLY A N 1
ATOM 829 C CA . GLY A 1 102 ? 2.539 2.345 10.683 1.00 76.06 102 GLY A CA 1
ATOM 830 C C . GLY A 1 102 ? 1.188 1.972 10.098 1.00 76.06 102 GLY A C 1
ATOM 831 O O . GLY A 1 102 ? 0.591 0.967 10.486 1.00 76.06 102 GLY A O 1
ATOM 832 N N . LEU A 1 103 ? 0.732 2.775 9.139 1.00 82.06 103 LEU A N 1
ATOM 833 C CA . LEU A 1 103 ? -0.447 2.484 8.335 1.00 82.06 103 LEU A CA 1
ATOM 834 C C . LEU A 1 103 ? -0.033 1.633 7.133 1.00 82.06 103 LEU A C 1
ATOM 836 O O . LEU A 1 103 ? 0.887 1.990 6.406 1.00 82.06 103 LEU A O 1
ATOM 840 N N . ASN A 1 104 ? -0.685 0.491 6.935 1.00 80.19 104 ASN A N 1
ATOM 841 C CA . ASN A 1 104 ? -0.338 -0.463 5.883 1.00 80.19 104 ASN A CA 1
ATOM 842 C C . ASN A 1 104 ? -1.579 -1.135 5.300 1.00 80.19 104 ASN A C 1
ATOM 844 O O . ASN A 1 104 ? -2.690 -0.958 5.793 1.00 80.19 104 ASN A O 1
ATOM 848 N N . VAL A 1 105 ? -1.362 -1.955 4.273 1.00 80.69 105 VAL A N 1
ATOM 849 C CA . VAL A 1 105 ? -2.385 -2.809 3.666 1.00 80.69 105 VAL A CA 1
ATOM 850 C C . VAL A 1 105 ? -2.047 -4.268 3.932 1.00 80.69 105 VAL A C 1
ATOM 852 O O . VAL A 1 105 ? -0.912 -4.698 3.719 1.00 80.69 105 VAL A O 1
ATOM 855 N N . MET A 1 106 ? -3.043 -5.046 4.338 1.00 79.50 106 MET A N 1
ATOM 856 C CA . MET A 1 106 ? -2.933 -6.499 4.463 1.00 79.50 106 MET A CA 1
ATOM 857 C C . MET A 1 106 ? -4.024 -7.187 3.649 1.00 79.50 106 MET A C 1
ATOM 859 O O . MET A 1 106 ? -5.118 -6.645 3.480 1.00 79.50 106 MET A O 1
ATOM 863 N N . LYS A 1 107 ? -3.737 -8.396 3.157 1.00 77.81 107 LYS A N 1
ATOM 864 C CA . LYS A 1 107 ? -4.752 -9.236 2.517 1.00 77.81 107 LYS A CA 1
ATOM 865 C C . LYS A 1 107 ? -5.355 -10.167 3.568 1.00 77.81 107 LYS A C 1
ATOM 867 O O . LYS A 1 107 ? -4.677 -11.079 4.036 1.00 77.81 107 LYS A O 1
ATOM 872 N N . LYS A 1 108 ? -6.619 -9.941 3.925 1.00 79.94 108 LYS A N 1
ATOM 873 C CA . LYS A 1 108 ? -7.389 -10.723 4.899 1.00 79.94 108 LYS A CA 1
ATOM 874 C C . LYS A 1 108 ? -8.561 -11.390 4.187 1.00 79.94 108 LYS A C 1
ATOM 876 O O . LYS A 1 108 ? -9.353 -10.713 3.538 1.00 79.94 108 LYS A O 1
ATOM 881 N N . GLN A 1 109 ? -8.641 -12.721 4.251 1.00 81.12 109 GLN A N 1
ATOM 882 C CA . GLN A 1 109 ? -9.724 -13.508 3.629 1.00 81.12 109 GLN A CA 1
ATOM 883 C C . GLN A 1 109 ? -10.000 -13.141 2.152 1.00 81.12 109 GLN A C 1
ATOM 885 O O . GLN A 1 109 ? -11.140 -13.029 1.710 1.00 81.12 109 GLN A O 1
ATOM 890 N N . GLY A 1 110 ? -8.936 -12.908 1.377 1.00 76.94 110 GLY A N 1
ATOM 891 C CA . GLY A 1 110 ? -9.034 -12.562 -0.045 1.00 76.94 110 GLY A CA 1
ATOM 892 C C . GLY A 1 110 ? -9.262 -11.077 -0.352 1.00 76.94 110 GLY A C 1
ATOM 893 O O . GLY A 1 110 ? -9.114 -10.697 -1.510 1.00 76.94 110 GLY A O 1
ATOM 894 N N . ARG A 1 111 ? -9.535 -10.238 0.652 1.00 83.12 111 ARG A N 1
ATOM 895 C CA . ARG A 1 111 ? -9.764 -8.791 0.511 1.00 83.12 111 ARG A CA 1
ATOM 896 C C . ARG A 1 111 ? -8.596 -7.988 1.062 1.00 83.12 111 ARG A C 1
ATOM 898 O O . ARG A 1 111 ? -7.861 -8.482 1.914 1.00 83.12 111 ARG A O 1
ATOM 905 N N . TYR A 1 112 ? -8.430 -6.756 0.598 1.00 86.94 112 TYR A N 1
ATOM 906 C CA . TYR A 1 112 ? -7.449 -5.838 1.166 1.00 86.94 112 TYR A CA 1
ATOM 907 C C . TYR A 1 112 ? -8.110 -4.963 2.229 1.00 86.94 112 TYR A C 1
ATOM 909 O O . TYR A 1 112 ? -9.195 -4.430 2.020 1.00 86.94 112 TYR A O 1
ATOM 917 N N . VAL A 1 113 ? -7.453 -4.831 3.377 1.00 91.00 113 VAL A N 1
ATOM 918 C CA . VAL A 1 113 ? -7.892 -3.973 4.485 1.00 91.00 113 VAL A CA 1
ATOM 919 C C . VAL A 1 113 ? -6.738 -3.079 4.918 1.00 91.00 113 VAL A C 1
ATOM 921 O O . VAL A 1 113 ? -5.568 -3.458 4.777 1.00 91.00 113 VAL A O 1
ATOM 924 N N . LEU A 1 114 ? -7.060 -1.89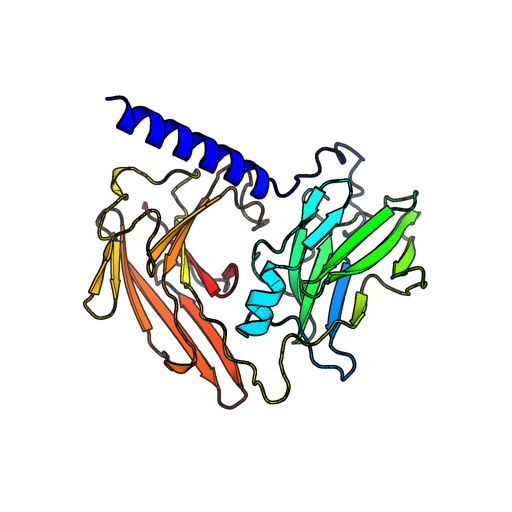4 5.439 1.00 91.50 114 LEU A N 1
ATOM 925 C CA . LEU A 1 114 ? -6.057 -1.058 6.094 1.00 91.50 114 LEU A CA 1
ATOM 926 C C . LEU A 1 114 ? -5.710 -1.653 7.451 1.00 91.50 114 LEU A C 1
ATOM 928 O O . LEU A 1 114 ? -6.529 -2.310 8.088 1.00 91.50 114 LEU A O 1
ATOM 932 N N . MET A 1 115 ? -4.496 -1.385 7.900 1.00 88.81 115 MET A N 1
ATOM 933 C CA . MET A 1 115 ? -3.947 -1.912 9.134 1.00 88.81 115 MET A CA 1
ATOM 934 C C . MET A 1 115 ? -3.143 -0.817 9.825 1.00 88.81 115 MET A C 1
ATOM 936 O O . MET A 1 115 ? -2.238 -0.253 9.210 1.00 88.81 115 MET A O 1
ATOM 940 N N . PHE A 1 116 ? -3.448 -0.532 11.090 1.00 89.12 116 PHE A N 1
ATOM 941 C CA . PHE A 1 116 ? -2.705 0.424 11.909 1.00 89.12 116 PHE A CA 1
ATOM 942 C C . PHE A 1 116 ? -2.296 -0.196 13.246 1.00 89.12 116 PHE A C 1
ATOM 944 O O . PHE A 1 116 ? -3.081 -0.872 13.912 1.00 89.12 116 PHE A O 1
ATOM 951 N N . GLY A 1 117 ? -1.050 0.031 13.641 1.00 82.38 117 GLY A N 1
ATOM 952 C CA . GLY A 1 117 ? -0.430 -0.580 14.812 1.00 82.38 117 GLY A CA 1
ATOM 953 C C . GLY A 1 117 ? 1.061 -0.783 14.580 1.00 82.38 117 GLY A C 1
ATOM 954 O O . GLY A 1 117 ? 1.603 -0.257 13.610 1.00 82.38 117 GLY A O 1
ATOM 955 N N . GLU A 1 118 ? 1.763 -1.523 15.428 1.00 80.25 118 GLU A N 1
ATOM 956 C CA . GLU A 1 118 ? 1.294 -2.498 16.440 1.00 80.25 118 GLU A CA 1
ATOM 957 C C . GLU A 1 118 ? 1.050 -1.916 17.839 1.00 80.25 118 GLU A C 1
ATOM 959 O O . GLU A 1 118 ? 1.697 -0.947 18.180 1.00 80.25 118 GLU A O 1
ATOM 964 N N . PHE A 1 119 ? 0.162 -2.498 18.655 1.00 83.25 119 PHE A N 1
ATOM 965 C CA . PHE A 1 119 ? -0.186 -2.074 20.023 1.00 83.25 119 PHE A CA 1
ATOM 966 C C . PHE A 1 119 ? -0.012 -3.225 21.026 1.00 83.25 119 PHE A C 1
ATOM 968 O O . PHE A 1 119 ? -0.643 -4.274 20.866 1.00 83.25 119 PHE A O 1
ATOM 975 N N . GLN A 1 120 ? 0.797 -3.032 22.072 1.00 82.69 120 GLN A N 1
ATOM 976 C CA . GLN A 1 120 ? 0.888 -3.975 23.193 1.00 82.69 120 GLN A CA 1
ATOM 977 C C . GLN A 1 120 ? -0.270 -3.825 24.189 1.00 82.69 120 GLN A C 1
ATOM 979 O O . GLN A 1 120 ? -0.878 -2.760 24.280 1.00 82.69 120 GLN A O 1
ATOM 984 N N . PRO A 1 121 ? -0.586 -4.858 24.986 1.00 86.38 121 PRO A N 1
ATOM 985 C CA . PRO A 1 121 ? -1.622 -4.790 26.013 1.00 86.38 121 PRO A CA 1
ATOM 986 C C . PRO A 1 121 ? -1.134 -4.055 27.279 1.00 86.38 121 PRO A C 1
ATOM 988 O O . PRO A 1 121 ? -1.165 -4.610 28.375 1.00 86.38 121 PRO A O 1
ATOM 991 N N . ARG A 1 122 ? -0.680 -2.806 27.131 1.00 86.44 122 ARG A N 1
ATOM 992 C CA . ARG A 1 122 ? -0.114 -1.965 28.206 1.00 86.44 122 ARG A CA 1
ATOM 993 C C . ARG A 1 122 ? -0.769 -0.585 28.343 1.00 86.44 122 ARG A C 1
ATOM 995 O O . ARG A 1 122 ? -0.302 0.268 29.089 1.00 86.44 122 ARG A O 1
ATOM 1002 N N . TYR A 1 123 ? -1.857 -0.343 27.620 1.00 90.06 123 TYR A N 1
ATOM 1003 C CA . TYR A 1 123 ? -2.546 0.945 27.588 1.00 90.06 123 TYR A CA 1
ATOM 1004 C C . TYR A 1 123 ? -3.695 0.979 28.589 1.00 90.06 123 TYR A C 1
ATOM 1006 O O . TYR A 1 123 ? -4.853 0.762 28.228 1.00 90.06 123 TYR A O 1
ATOM 1014 N N . GLU A 1 124 ? -3.369 1.267 29.849 1.00 90.31 124 GLU A N 1
ATOM 1015 C CA . GLU A 1 124 ? -4.352 1.432 30.932 1.00 90.31 124 GLU A CA 1
ATOM 1016 C C . GLU A 1 124 ? -5.190 2.704 30.771 1.00 90.31 124 GLU A C 1
ATOM 1018 O O . GLU A 1 124 ? -6.371 2.744 31.120 1.00 90.31 124 GLU A O 1
ATOM 1023 N N . LYS A 1 125 ? -4.580 3.755 30.215 1.00 93.62 125 LYS A N 1
ATOM 1024 C CA . LYS A 1 125 ? -5.247 5.021 29.915 1.00 93.62 125 LYS A CA 1
ATOM 1025 C C . LYS A 1 125 ? -5.788 5.007 28.497 1.00 93.62 125 LYS A C 1
ATOM 1027 O O . LYS A 1 125 ? -5.138 4.499 27.582 1.00 93.62 125 LYS A O 1
ATOM 1032 N N . LYS A 1 126 ? -6.946 5.646 28.321 1.00 95.12 126 LYS A N 1
ATOM 1033 C CA . LYS A 1 126 ? -7.580 5.813 27.015 1.00 95.12 126 LYS A CA 1
ATOM 1034 C C . LYS A 1 126 ? -6.614 6.476 26.027 1.00 95.12 126 LYS A C 1
ATOM 1036 O O . LYS A 1 126 ? -6.142 7.584 26.261 1.00 95.12 126 LYS A O 1
ATOM 1041 N N . GLN A 1 127 ? -6.369 5.779 24.930 1.00 96.06 127 GLN A N 1
ATOM 1042 C CA . GLN A 1 127 ? -5.629 6.229 23.761 1.00 96.06 127 GLN A CA 1
ATOM 1043 C C . GLN A 1 127 ? -6.604 6.691 22.679 1.00 96.06 127 GLN A C 1
ATOM 1045 O O . GLN A 1 127 ? -7.758 6.257 22.659 1.00 96.06 127 GLN A O 1
ATOM 1050 N N . MET A 1 128 ? -6.134 7.534 21.762 1.00 96.81 128 MET A N 1
ATOM 1051 C CA . MET A 1 128 ? -6.919 8.017 20.628 1.00 96.81 128 MET A CA 1
ATOM 1052 C C . MET A 1 128 ? -6.029 8.198 19.403 1.00 96.81 128 MET A C 1
ATOM 1054 O O . MET A 1 128 ? -4.968 8.805 19.512 1.00 96.81 128 MET A O 1
ATOM 1058 N N . PHE A 1 129 ? -6.496 7.752 18.240 1.00 96.88 129 PHE A N 1
ATOM 1059 C CA . PHE A 1 129 ? -5.949 8.146 16.943 1.00 96.88 129 PHE A CA 1
ATOM 1060 C C . PHE A 1 129 ? -7.069 8.515 15.967 1.00 96.88 129 PHE A C 1
ATOM 1062 O O . PHE A 1 129 ? -8.230 8.142 16.157 1.00 96.88 129 PHE A O 1
ATOM 1069 N N . LYS A 1 130 ? -6.717 9.257 14.917 1.00 97.81 130 LYS A N 1
ATOM 1070 C CA . LYS A 1 130 ? -7.645 9.686 13.865 1.00 97.81 130 LYS A CA 1
ATOM 1071 C C . LYS A 1 130 ? -7.202 9.133 12.523 1.00 97.81 130 LYS A C 1
ATOM 1073 O O . LYS A 1 130 ? -6.043 9.295 12.167 1.00 97.81 130 LYS A O 1
ATOM 1078 N N . LEU A 1 131 ? -8.111 8.502 11.792 1.00 96.88 131 LEU A N 1
ATOM 1079 C CA . LEU A 1 131 ? -7.910 8.066 10.416 1.00 96.88 131 LEU A CA 1
ATOM 1080 C C . LEU A 1 131 ? -8.552 9.089 9.480 1.00 96.88 131 LEU A C 1
ATOM 1082 O O . LEU A 1 131 ? -9.743 9.368 9.592 1.00 96.88 131 LEU A O 1
ATOM 1086 N N . HIS A 1 132 ? -7.759 9.635 8.568 1.00 95.94 132 HIS A N 1
ATOM 1087 C CA . HIS A 1 132 ? -8.171 10.676 7.636 1.00 95.94 132 HIS A CA 1
ATOM 1088 C C . HIS A 1 132 ? -8.280 10.120 6.227 1.00 95.94 132 HIS A C 1
ATOM 1090 O O . HIS A 1 132 ? -7.367 9.442 5.746 1.00 95.94 132 HIS A O 1
ATOM 1096 N N . PHE A 1 133 ? -9.390 10.433 5.567 1.00 93.81 133 PHE A N 1
ATOM 1097 C CA . PHE A 1 133 ? -9.696 9.999 4.215 1.00 93.81 133 PHE A CA 1
ATOM 1098 C C . PHE A 1 133 ? -9.612 11.148 3.203 1.00 93.81 133 PHE A C 1
ATOM 1100 O O . PHE A 1 133 ? -9.749 12.322 3.553 1.00 93.81 133 PHE A O 1
ATOM 1107 N N . PRO A 1 134 ? -9.415 10.830 1.911 1.00 90.19 134 PRO A N 1
ATOM 1108 C CA . PRO A 1 134 ? -9.205 11.836 0.868 1.00 90.19 134 PRO A CA 1
ATOM 1109 C C . PRO A 1 134 ? -10.450 12.664 0.530 1.00 90.19 134 PRO A C 1
ATOM 1111 O O . PRO A 1 134 ? -10.334 13.693 -0.127 1.00 90.19 134 PRO A O 1
ATOM 1114 N N . ASP A 1 135 ? -11.631 12.204 0.939 1.00 84.06 135 ASP A N 1
ATOM 1115 C CA . ASP A 1 135 ? -12.912 12.902 0.800 1.00 84.06 135 ASP A CA 1
ATOM 1116 C C . ASP A 1 135 ? -13.170 13.910 1.937 1.00 84.06 135 ASP A C 1
ATOM 1118 O O . ASP A 1 135 ? -14.209 14.569 1.949 1.00 84.06 135 ASP A O 1
ATOM 1122 N N . GLY A 1 136 ? -12.222 14.053 2.871 1.00 90.12 136 GLY A N 1
ATOM 1123 C CA . GLY A 1 136 ? -12.330 14.918 4.042 1.00 90.12 136 GLY A CA 1
ATOM 1124 C C . GLY A 1 136 ? -12.984 14.248 5.251 1.00 90.12 136 GLY A C 1
ATOM 1125 O O . GLY A 1 136 ? -13.104 14.890 6.294 1.00 90.12 136 GLY A O 1
ATOM 1126 N N . GLN A 1 137 ? -13.398 12.979 5.150 1.00 94.38 137 GLN A N 1
ATOM 1127 C CA . GLN A 1 137 ? -13.873 12.222 6.303 1.00 94.38 137 GLN A CA 1
ATOM 1128 C C . GLN A 1 137 ? -12.723 11.957 7.280 1.00 94.38 137 GLN A C 1
ATOM 1130 O O . GLN A 1 137 ? -11.628 11.546 6.892 1.00 94.38 137 GLN A O 1
ATOM 1135 N N . THR A 1 138 ? -13.005 12.120 8.570 1.00 97.19 138 THR A N 1
ATOM 1136 C CA . THR A 1 138 ? -12.102 11.728 9.651 1.00 97.19 138 THR A CA 1
ATOM 1137 C C . THR A 1 138 ? -12.841 10.820 10.619 1.00 97.19 138 THR A C 1
ATOM 1139 O O . THR A 1 138 ? -13.830 11.230 11.226 1.00 97.19 138 THR A O 1
ATOM 1142 N N . ASP A 1 139 ? -12.324 9.609 10.804 1.00 97.44 139 ASP A N 1
ATOM 1143 C CA . ASP A 1 139 ? -12.825 8.656 11.787 1.00 97.44 139 ASP A CA 1
ATOM 1144 C C . ASP A 1 139 ? -11.904 8.614 13.005 1.00 97.44 139 ASP A C 1
ATOM 1146 O O . ASP A 1 139 ? -10.685 8.483 12.895 1.00 97.44 139 ASP A O 1
ATOM 1150 N N . MET A 1 140 ? -12.490 8.713 14.192 1.00 98.12 140 MET A N 1
ATOM 1151 C CA . MET A 1 140 ? -11.770 8.688 15.458 1.00 98.12 140 MET A CA 1
ATOM 1152 C C . MET A 1 140 ? -11.888 7.312 16.103 1.00 98.12 140 MET A C 1
ATOM 1154 O O . MET A 1 140 ? -12.994 6.821 16.345 1.00 98.12 140 MET A O 1
ATOM 1158 N N . VAL A 1 141 ? -10.746 6.719 16.440 1.00 98.38 141 VAL A N 1
ATOM 1159 C CA . VAL A 1 141 ? -10.680 5.487 17.225 1.00 98.38 141 VAL A CA 1
ATOM 1160 C C . VAL A 1 141 ? -10.122 5.805 18.598 1.00 98.38 141 VAL A C 1
ATOM 1162 O O . VAL A 1 141 ? -9.034 6.360 18.729 1.00 98.38 141 VAL A O 1
ATOM 1165 N N . GLU A 1 142 ? -10.857 5.409 19.628 1.00 98.12 142 GLU A N 1
ATOM 1166 C CA . GLU A 1 142 ? -10.403 5.441 21.013 1.00 98.12 142 GLU A CA 1
ATOM 1167 C C . GLU A 1 142 ? -10.242 4.008 21.514 1.00 98.12 142 GLU A C 1
ATOM 1169 O O . GLU A 1 142 ? -11.053 3.138 21.180 1.00 98.12 142 GLU A O 1
ATOM 1174 N N . PHE A 1 143 ? -9.235 3.742 22.344 1.00 97.38 143 PHE A N 1
ATOM 1175 C CA . PHE A 1 143 ? -9.076 2.413 22.926 1.00 97.38 143 PHE A CA 1
ATOM 1176 C C . PHE A 1 143 ? -8.386 2.399 24.292 1.00 97.38 143 PHE A C 1
ATOM 1178 O O . PHE A 1 143 ? -7.627 3.294 24.646 1.00 97.38 143 PHE A O 1
ATOM 1185 N N . ILE A 1 144 ? -8.660 1.345 25.053 1.00 96.12 144 ILE A N 1
ATOM 1186 C CA . ILE A 1 144 ? -7.921 0.898 26.238 1.00 96.12 144 ILE A CA 1
ATOM 1187 C C . ILE A 1 144 ? -7.587 -0.568 25.973 1.00 96.12 144 ILE A C 1
ATOM 1189 O O . ILE A 1 144 ? -8.477 -1.335 25.595 1.00 96.12 144 ILE A O 1
ATOM 1193 N N . HIS A 1 145 ? -6.326 -0.958 26.134 1.00 92.69 145 HIS A N 1
ATOM 1194 C CA . HIS A 1 145 ? -5.880 -2.321 25.852 1.00 92.69 145 HIS A CA 1
ATOM 1195 C C . HIS A 1 145 ? -4.840 -2.757 26.877 1.00 92.69 145 HIS A C 1
ATOM 1197 O O . HIS A 1 145 ? -3.701 -2.300 26.835 1.00 92.69 145 HIS A O 1
ATOM 1203 N N . THR A 1 146 ? -5.238 -3.641 27.789 1.00 91.12 146 THR A N 1
ATOM 1204 C CA . THR A 1 146 ? -4.384 -4.170 28.859 1.00 91.12 146 THR A CA 1
ATOM 1205 C C . THR A 1 146 ? -4.442 -5.694 28.920 1.00 91.12 146 THR A C 1
ATOM 1207 O O . THR A 1 146 ? -5.339 -6.317 28.339 1.00 91.12 146 THR A O 1
ATOM 1210 N N . ALA A 1 147 ? -3.491 -6.307 29.622 1.00 88.19 147 ALA A N 1
ATOM 1211 C CA . ALA A 1 147 ? -3.522 -7.722 29.968 1.00 88.19 147 ALA A CA 1
ATOM 1212 C C . ALA A 1 147 ? -3.203 -7.926 31.452 1.00 88.19 147 ALA A C 1
ATOM 1214 O O . ALA A 1 147 ? -2.280 -7.313 31.976 1.00 88.19 147 ALA A O 1
ATOM 1215 N N . ASP A 1 148 ? -3.944 -8.822 32.105 1.00 84.00 148 ASP A N 1
ATOM 1216 C CA . ASP A 1 148 ? -3.664 -9.295 33.464 1.00 84.00 148 ASP A CA 1
ATOM 1217 C C . ASP A 1 148 ? -3.864 -10.815 33.526 1.00 84.00 148 ASP A C 1
ATOM 1219 O O . ASP A 1 148 ? -4.864 -11.336 33.024 1.00 84.00 148 ASP A O 1
ATOM 1223 N N . LYS A 1 149 ? -2.902 -11.539 34.116 1.00 82.56 149 LYS A N 1
ATOM 1224 C CA . LYS A 1 149 ? -2.939 -13.006 34.321 1.00 82.56 149 LYS A CA 1
ATOM 1225 C C . LYS A 1 149 ? -3.420 -13.811 33.098 1.00 82.56 149 LYS A C 1
ATOM 1227 O O . LYS A 1 149 ? -4.259 -14.706 33.215 1.00 82.56 149 LYS A O 1
ATOM 1232 N N . GLY A 1 150 ? -2.925 -13.479 31.907 1.00 75.50 150 GLY A N 1
ATOM 1233 C CA . GLY A 1 150 ? -3.265 -14.168 30.658 1.00 75.50 150 GLY A CA 1
ATOM 1234 C C . GLY A 1 150 ? -4.579 -13.726 30.003 1.00 75.50 150 GLY A C 1
ATOM 1235 O O . GLY A 1 150 ? -4.974 -14.308 28.993 1.00 75.50 150 GLY A O 1
ATOM 1236 N N . LYS A 1 151 ? -5.279 -12.719 30.541 1.00 83.06 151 LYS A N 1
ATOM 1237 C CA . LYS A 1 151 ? -6.557 -12.223 30.009 1.00 83.06 151 LYS A CA 1
ATOM 1238 C C . LYS A 1 151 ? -6.429 -10.791 29.504 1.00 83.06 151 LYS A C 1
ATOM 1240 O O . LYS A 1 151 ? -6.007 -9.904 30.238 1.00 83.06 151 LYS A O 1
ATOM 1245 N N . PHE A 1 152 ? -6.867 -10.557 28.267 1.00 87.19 152 PHE A N 1
ATOM 1246 C CA . PHE A 1 152 ? -6.952 -9.212 27.700 1.00 87.19 152 PHE A CA 1
ATOM 1247 C C . PHE A 1 152 ? -8.196 -8.473 28.202 1.00 87.19 152 PHE A C 1
ATOM 1249 O O . PHE A 1 152 ? -9.307 -8.997 28.124 1.00 87.19 152 PHE A O 1
ATOM 1256 N N . SER A 1 153 ? -8.023 -7.219 28.613 1.00 91.44 153 SER A N 1
ATOM 1257 C CA . SER A 1 153 ? -9.105 -6.252 28.793 1.00 91.44 153 SER A CA 1
ATOM 1258 C C . SER A 1 153 ? -8.994 -5.209 27.688 1.00 91.44 153 SER A C 1
ATOM 1260 O O . SER A 1 153 ? -8.059 -4.412 27.647 1.00 91.44 153 SER A O 1
ATOM 1262 N N . THR A 1 154 ? -9.915 -5.264 26.727 1.00 93.50 154 THR A N 1
ATOM 1263 C CA . THR A 1 154 ? -9.896 -4.392 25.547 1.00 93.50 154 THR A CA 1
ATOM 1264 C C . THR A 1 154 ? -11.222 -3.670 25.416 1.00 93.50 154 THR A C 1
ATOM 1266 O O . THR A 1 154 ? -12.277 -4.298 25.340 1.00 93.50 154 THR A O 1
ATOM 1269 N N . HIS A 1 155 ? -11.159 -2.347 25.346 1.00 97.00 155 HIS A N 1
ATOM 1270 C CA . HIS A 1 155 ? -12.306 -1.492 25.092 1.00 97.00 155 HIS A CA 1
ATOM 1271 C C . HIS A 1 155 ? -11.974 -0.585 23.920 1.00 97.00 155 HIS A C 1
ATOM 1273 O O . HIS A 1 155 ? -10.969 0.113 23.963 1.00 97.00 155 HIS A O 1
ATOM 1279 N N . ILE A 1 156 ? -12.794 -0.621 22.873 1.00 98.06 156 ILE A N 1
ATOM 1280 C CA . ILE A 1 156 ? -12.575 0.132 21.638 1.00 98.06 156 ILE A CA 1
ATOM 1281 C C . ILE A 1 156 ? -13.844 0.915 21.331 1.00 98.06 156 ILE A C 1
ATOM 1283 O O . ILE A 1 156 ? -14.953 0.393 21.483 1.00 98.06 156 ILE A O 1
ATOM 1287 N N . TRP A 1 157 ? -13.680 2.146 20.866 1.00 98.44 157 TRP A N 1
ATOM 1288 C CA . TRP A 1 157 ? -14.751 2.978 20.346 1.00 98.44 157 TRP A CA 1
ATOM 1289 C C . TRP A 1 157 ? -14.351 3.525 18.984 1.00 98.44 157 TRP A C 1
ATOM 1291 O O . TRP A 1 157 ? -13.214 3.938 18.783 1.00 98.44 157 TRP A O 1
ATOM 1301 N N . LEU A 1 158 ? -15.307 3.535 18.065 1.00 98.12 158 LEU A N 1
ATOM 1302 C CA . LEU A 1 158 ? -15.198 4.167 16.758 1.00 98.12 158 LEU A CA 1
ATOM 1303 C C . LEU A 1 158 ? -16.250 5.270 16.704 1.00 98.12 158 LEU A C 1
ATOM 1305 O O . LEU A 1 158 ? -17.441 4.981 16.847 1.00 98.12 158 LEU A O 1
ATOM 1309 N N . ASN A 1 159 ? -15.815 6.520 16.550 1.00 97.56 159 ASN A N 1
ATOM 1310 C CA . ASN A 1 159 ? -16.678 7.704 16.570 1.00 97.56 159 ASN A CA 1
ATOM 1311 C C . ASN A 1 159 ? -17.626 7.707 17.788 1.00 97.56 159 ASN A C 1
ATOM 1313 O O . ASN A 1 159 ? -18.835 7.900 17.664 1.00 97.56 159 ASN A O 1
ATOM 1317 N N . GLY A 1 160 ? -17.085 7.378 18.968 1.00 97.25 160 GLY A N 1
ATOM 1318 C CA . GLY A 1 160 ? -17.828 7.271 20.229 1.00 97.25 160 GLY A CA 1
ATOM 1319 C C . GLY A 1 160 ? -18.686 6.006 20.400 1.00 97.25 160 GLY A C 1
ATOM 1320 O O . GLY A 1 160 ? -19.184 5.750 21.497 1.00 97.25 160 GLY A O 1
ATOM 1321 N N . LYS A 1 161 ? -18.850 5.163 19.371 1.00 97.88 161 LYS A N 1
ATOM 1322 C CA . LYS A 1 161 ? -19.632 3.915 19.453 1.00 97.88 161 LYS A CA 1
ATOM 1323 C C . LYS A 1 161 ? -18.749 2.734 19.835 1.00 97.88 161 LYS A C 1
ATOM 1325 O O . LYS A 1 161 ? -17.758 2.460 19.160 1.00 97.88 161 LYS A O 1
ATOM 1330 N N . LYS A 1 162 ? -19.139 1.999 20.882 1.00 97.56 162 LYS A N 1
ATOM 1331 C CA . LYS A 1 162 ? -18.398 0.833 21.388 1.00 97.56 162 LYS A CA 1
ATOM 1332 C C . LYS A 1 162 ? -18.305 -0.280 20.336 1.00 97.56 162 LYS A C 1
ATOM 1334 O O . LYS A 1 162 ? -19.307 -0.641 19.723 1.00 97.56 162 LYS A O 1
ATOM 1339 N N . GLN A 1 163 ? -17.112 -0.843 20.186 1.00 97.88 163 GLN A N 1
ATOM 1340 C CA . GLN A 1 163 ? -16.774 -1.910 19.245 1.00 97.88 163 GLN A CA 1
ATOM 1341 C C . GLN A 1 163 ? -16.402 -3.194 19.992 1.00 97.88 163 GLN A C 1
ATOM 1343 O O . GLN A 1 163 ? -16.049 -3.167 21.172 1.00 97.88 163 GLN A O 1
ATOM 1348 N N . LYS A 1 164 ? -16.509 -4.334 19.303 1.00 93.88 164 LYS A N 1
ATOM 1349 C CA . LYS A 1 164 ? -16.253 -5.666 19.883 1.00 93.88 164 LYS A CA 1
ATOM 1350 C C . LYS A 1 164 ? -14.828 -6.174 19.647 1.00 93.88 164 LYS A C 1
ATOM 1352 O O . LYS A 1 164 ? -14.400 -7.095 20.333 1.00 93.88 164 LYS A O 1
ATOM 1357 N N . SER A 1 165 ? -14.116 -5.608 18.677 1.00 93.50 165 SER A N 1
ATOM 1358 C CA . SER A 1 165 ? -12.830 -6.113 18.194 1.00 93.50 165 SER A CA 1
ATOM 1359 C C . SER A 1 165 ? -11.975 -4.998 17.596 1.00 93.50 165 SER A C 1
ATOM 1361 O O . SER A 1 165 ? -12.475 -3.914 17.308 1.00 93.50 165 SER A O 1
ATOM 1363 N N . PHE A 1 166 ? -10.696 -5.307 17.365 1.00 93.00 166 PHE A N 1
ATOM 1364 C CA . PHE A 1 166 ? -9.763 -4.490 16.577 1.00 93.00 166 PHE A CA 1
ATOM 1365 C C . PHE A 1 166 ? -10.089 -4.464 15.075 1.00 93.00 166 PHE A C 1
ATOM 1367 O O . P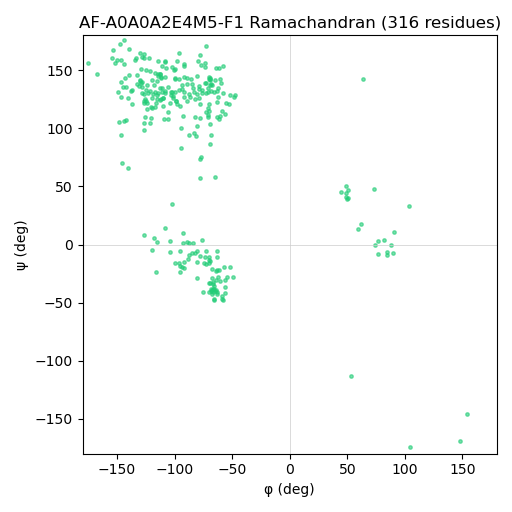HE A 1 166 ? -9.555 -3.631 14.349 1.00 93.00 166 PHE A O 1
ATOM 1374 N N . ASP A 1 167 ? -10.957 -5.366 14.614 1.00 94.38 167 ASP A N 1
ATOM 1375 C CA . ASP A 1 167 ? -11.498 -5.352 13.259 1.00 94.38 167 ASP A CA 1
ATOM 1376 C C . ASP A 1 167 ? -12.668 -4.367 13.193 1.00 94.38 167 ASP A C 1
ATOM 1378 O O . ASP A 1 167 ? -13.722 -4.603 13.793 1.00 94.38 167 ASP A O 1
ATOM 1382 N N . LEU A 1 168 ? -12.455 -3.253 12.497 1.00 96.38 168 LEU A N 1
ATOM 1383 C CA . LEU A 1 168 ? -13.383 -2.137 12.377 1.00 96.38 168 LEU A CA 1
ATOM 1384 C C . LEU A 1 168 ? -13.912 -2.028 10.947 1.00 96.38 168 LEU A C 1
ATOM 1386 O O . LEU A 1 168 ? -13.208 -2.307 9.977 1.00 96.38 168 LEU A O 1
ATOM 1390 N N . LYS A 1 169 ? -15.169 -1.599 10.824 1.00 95.50 169 LYS A N 1
ATOM 1391 C CA . LYS A 1 169 ? -15.826 -1.352 9.538 1.00 95.50 169 LYS A CA 1
ATOM 1392 C C . LYS A 1 169 ? -16.088 0.131 9.384 1.00 95.50 169 LYS A C 1
ATOM 1394 O O . LYS A 1 169 ? -16.735 0.722 10.249 1.00 95.50 169 LYS A O 1
ATOM 1399 N N . LEU A 1 170 ? -15.598 0.702 8.294 1.00 95.38 170 LEU A N 1
ATOM 1400 C CA . LEU A 1 170 ? -15.728 2.115 7.974 1.00 95.38 170 LEU A CA 1
ATOM 1401 C C . LEU A 1 170 ? -16.517 2.270 6.682 1.00 95.38 170 LEU A C 1
ATOM 1403 O O . LEU A 1 170 ? -16.301 1.533 5.719 1.00 95.38 170 LEU A O 1
ATOM 1407 N N . ILE A 1 171 ? -17.431 3.235 6.681 1.00 94.19 171 ILE A N 1
ATOM 1408 C CA . ILE A 1 171 ? -18.170 3.635 5.489 1.00 94.19 171 ILE A CA 1
ATOM 1409 C C . ILE A 1 171 ? -17.563 4.947 5.014 1.00 94.19 171 ILE A C 1
ATOM 1411 O O . ILE A 1 171 ? -17.554 5.898 5.789 1.00 94.19 171 ILE A O 1
ATOM 1415 N N . ALA A 1 172 ? -17.072 4.987 3.778 1.00 92.44 172 ALA A N 1
ATOM 1416 C CA . ALA A 1 172 ? -16.521 6.186 3.149 1.00 92.44 172 ALA A CA 1
ATOM 1417 C C . ALA A 1 172 ? -17.190 6.454 1.797 1.00 92.44 172 ALA A C 1
ATOM 1419 O O . ALA A 1 172 ? -17.867 5.582 1.234 1.00 92.44 172 ALA A O 1
ATOM 1420 N N . LYS A 1 173 ? -17.029 7.669 1.265 1.00 91.25 173 LYS A N 1
ATOM 1421 C CA . LYS A 1 173 ? -17.586 8.004 -0.047 1.00 91.25 173 LYS A CA 1
ATOM 1422 C C . LYS A 1 173 ? -16.832 7.246 -1.142 1.00 91.25 173 LYS A C 1
ATOM 1424 O O . LYS A 1 173 ? -15.614 7.084 -1.084 1.00 91.25 173 LYS A O 1
ATOM 1429 N N . SER A 1 174 ? -17.564 6.796 -2.163 1.00 88.94 174 SER A N 1
ATOM 1430 C CA . SER A 1 174 ? -16.938 6.205 -3.346 1.00 88.94 174 SER A CA 1
ATOM 1431 C C . SER A 1 174 ? -15.999 7.208 -4.014 1.00 88.94 174 SER A C 1
ATOM 1433 O O . SER A 1 174 ? -16.333 8.386 -4.145 1.00 88.94 174 SER A O 1
ATOM 1435 N N . TYR A 1 175 ? -14.840 6.724 -4.458 1.00 87.56 175 TYR A N 1
ATOM 1436 C CA . TYR A 1 175 ? -13.955 7.474 -5.348 1.00 87.56 175 TYR A CA 1
ATOM 1437 C C . TYR A 1 175 ? -14.381 7.379 -6.821 1.00 87.56 175 TYR A C 1
ATOM 1439 O O . TYR A 1 175 ? -13.755 8.023 -7.655 1.00 87.56 175 TYR A O 1
ATOM 1447 N N . LEU A 1 176 ? -15.369 6.535 -7.150 1.00 87.31 176 LEU A N 1
ATOM 1448 C CA . LEU A 1 176 ? -15.895 6.394 -8.506 1.00 87.31 176 LEU A CA 1
ATOM 1449 C C . LEU A 1 176 ? -17.068 7.341 -8.706 1.00 87.31 176 LEU A C 1
ATOM 1451 O O . LEU A 1 176 ? -18.020 7.337 -7.920 1.00 87.31 176 LEU A O 1
ATOM 1455 N N . GLU A 1 177 ? -17.032 8.072 -9.811 1.00 84.62 177 GLU A N 1
ATOM 1456 C CA . GLU A 1 177 ? -18.212 8.772 -10.303 1.00 84.62 177 GLU A CA 1
ATOM 1457 C C . GLU A 1 177 ? -19.215 7.777 -10.925 1.00 84.62 177 GLU A C 1
ATOM 1459 O O . GLU A 1 177 ? -18.829 6.683 -11.362 1.00 84.62 177 GLU A O 1
ATOM 1464 N N . PRO A 1 178 ? -20.518 8.115 -10.994 1.00 82.06 178 PRO A N 1
ATOM 1465 C CA . PRO A 1 178 ? -21.522 7.247 -11.601 1.00 82.06 178 PRO A CA 1
ATOM 1466 C C . PRO A 1 178 ? -21.142 6.817 -13.027 1.00 82.06 178 PRO A C 1
ATOM 1468 O O . PRO A 1 178 ? -20.967 7.642 -13.921 1.00 82.06 178 PRO A O 1
ATOM 1471 N N . GLY A 1 179 ? -21.039 5.503 -13.246 1.00 81.19 179 GLY A N 1
ATOM 1472 C CA . GLY A 1 179 ? -20.679 4.911 -14.541 1.00 81.19 179 GLY A CA 1
ATOM 1473 C C . GLY A 1 179 ? -19.176 4.708 -14.768 1.00 81.19 179 GLY A C 1
ATOM 1474 O O . GLY A 1 179 ? -18.802 4.042 -15.737 1.00 81.19 179 GLY A O 1
ATOM 1475 N N . GLU A 1 180 ? -18.315 5.208 -13.878 1.00 87.38 180 GLU A N 1
ATOM 1476 C CA . GLU A 1 180 ? -16.884 4.916 -13.918 1.00 87.38 180 GLU A CA 1
ATOM 1477 C C . GLU A 1 180 ? -16.615 3.453 -13.530 1.00 87.38 180 GLU A C 1
ATOM 1479 O O . GLU A 1 180 ? -17.280 2.869 -12.672 1.00 87.38 180 GLU A O 1
ATOM 1484 N N . LYS A 1 181 ? -15.619 2.837 -14.174 1.00 85.56 181 LYS A N 1
ATOM 1485 C CA . LYS A 1 181 ? -15.175 1.475 -13.867 1.00 85.56 181 LYS A CA 1
ATOM 1486 C C . LYS A 1 181 ? -13.774 1.494 -13.274 1.00 85.56 181 LYS A C 1
ATOM 1488 O O . LYS A 1 181 ? -12.917 2.283 -13.673 1.00 85.56 181 LYS A O 1
ATOM 1493 N N . LEU A 1 182 ? -13.527 0.556 -12.363 1.00 86.94 182 LEU A N 1
ATOM 1494 C CA . LEU A 1 182 ? -12.187 0.294 -11.852 1.00 86.94 182 LEU A CA 1
ATOM 1495 C C . LEU A 1 182 ? -11.250 -0.064 -13.005 1.00 86.94 182 LEU A C 1
ATOM 1497 O O . LEU A 1 182 ? -11.554 -0.929 -13.829 1.00 86.94 182 LEU A O 1
ATOM 1501 N N . THR A 1 183 ? -10.099 0.596 -13.030 1.00 87.19 183 THR A N 1
ATOM 1502 C CA . THR A 1 183 ? -9.013 0.295 -13.967 1.00 87.19 183 THR A CA 1
ATOM 1503 C C . THR A 1 183 ? -7.845 -0.300 -13.203 1.00 87.19 183 THR A C 1
ATOM 1505 O O . THR A 1 183 ? -7.699 -0.059 -12.003 1.00 87.19 183 THR A O 1
ATOM 1508 N N . SER A 1 184 ? -7.020 -1.106 -13.865 1.00 86.00 184 SER A N 1
ATOM 1509 C CA . SER A 1 184 ? -5.869 -1.712 -13.202 1.00 86.00 184 SER A CA 1
ATOM 1510 C C . SER A 1 184 ? -4.820 -0.645 -12.867 1.00 86.00 184 SER A C 1
ATOM 1512 O O . SER A 1 184 ? -4.597 0.297 -13.631 1.00 86.00 184 SER A O 1
ATOM 1514 N N . ALA A 1 185 ? -4.176 -0.766 -11.708 1.00 83.19 185 ALA A N 1
ATOM 1515 C CA . ALA A 1 185 ? -3.063 0.097 -11.341 1.00 83.19 185 ALA A CA 1
ATOM 1516 C C . ALA A 1 185 ? -1.832 -0.226 -12.208 1.00 83.19 185 ALA A C 1
ATOM 1518 O O . ALA A 1 185 ? -1.564 -1.402 -12.457 1.00 83.19 185 ALA A O 1
ATOM 1519 N N . PRO A 1 186 ? -1.038 0.780 -12.616 1.00 83.31 186 PRO A N 1
ATOM 1520 C CA . PRO A 1 186 ? 0.274 0.524 -13.198 1.00 83.31 186 PRO A CA 1
ATOM 1521 C C . PRO A 1 186 ? 1.193 -0.118 -12.163 1.00 83.31 186 PRO A C 1
ATOM 1523 O O . PRO A 1 186 ? 1.214 0.319 -11.014 1.00 83.31 186 PRO A O 1
ATOM 1526 N N . VAL A 1 187 ? 2.020 -1.076 -12.569 1.00 83.56 187 VAL A N 1
ATOM 1527 C CA . VAL A 1 187 ? 2.961 -1.750 -11.671 1.00 83.56 187 VAL A CA 1
ATOM 1528 C C . VAL A 1 187 ? 4.403 -1.476 -12.039 1.00 83.56 187 VAL A C 1
ATOM 1530 O O . VAL A 1 187 ? 4.779 -1.436 -13.208 1.00 83.56 187 VAL A O 1
ATOM 1533 N N . HIS A 1 188 ? 5.214 -1.302 -11.002 1.00 86.31 188 HIS A N 1
ATOM 1534 C CA . HIS A 1 188 ? 6.658 -1.214 -11.114 1.00 86.31 188 HIS A CA 1
ATOM 1535 C C . HIS A 1 188 ? 7.291 -2.479 -10.554 1.00 86.31 188 HIS A C 1
ATOM 1537 O O . HIS A 1 188 ? 6.831 -3.041 -9.562 1.00 86.31 188 HIS A O 1
ATOM 1543 N N . ILE A 1 189 ? 8.372 -2.908 -11.183 1.00 87.06 189 ILE A N 1
ATOM 1544 C CA . ILE A 1 189 ? 9.223 -3.973 -10.673 1.00 87.06 189 ILE A CA 1
ATOM 1545 C C . ILE A 1 189 ? 10.279 -3.313 -9.800 1.00 87.06 189 ILE A C 1
ATOM 1547 O O . ILE A 1 189 ? 10.993 -2.421 -10.257 1.00 87.06 189 ILE A O 1
ATOM 1551 N N . TYR A 1 190 ? 10.365 -3.745 -8.547 1.00 84.81 190 TYR A N 1
ATOM 1552 C CA . TYR A 1 190 ? 11.317 -3.219 -7.581 1.00 84.81 190 TYR A CA 1
ATOM 1553 C C . TYR A 1 190 ? 12.515 -4.158 -7.465 1.00 84.81 190 TYR A C 1
ATOM 1555 O O . TYR A 1 190 ? 12.366 -5.366 -7.286 1.00 84.81 190 TYR A O 1
ATOM 1563 N N . LEU A 1 191 ? 13.717 -3.598 -7.540 1.00 85.31 191 LEU A N 1
ATOM 1564 C CA . LEU A 1 191 ? 14.980 -4.322 -7.453 1.00 85.31 191 LEU A CA 1
ATOM 1565 C C . LEU A 1 191 ? 15.768 -3.765 -6.269 1.00 85.31 191 LEU A C 1
ATOM 1567 O O . LEU A 1 191 ? 16.254 -2.638 -6.320 1.00 85.31 191 LEU A O 1
ATOM 1571 N N . ARG A 1 192 ? 15.897 -4.536 -5.190 1.00 82.62 192 ARG A N 1
ATOM 1572 C CA . ARG A 1 192 ? 16.760 -4.180 -4.059 1.00 82.62 192 ARG A CA 1
ATOM 1573 C C . ARG A 1 192 ? 18.194 -4.579 -4.371 1.00 82.62 192 ARG A C 1
ATOM 1575 O O . ARG A 1 192 ? 18.457 -5.755 -4.609 1.00 82.62 192 ARG A O 1
ATOM 1582 N N . LEU A 1 193 ? 19.115 -3.628 -4.279 1.00 81.50 193 LEU A N 1
ATOM 1583 C CA . LEU A 1 193 ? 20.549 -3.875 -4.423 1.00 81.50 193 LEU A CA 1
ATOM 1584 C C . LEU A 1 193 ? 21.090 -4.363 -3.072 1.00 81.50 193 LEU A C 1
ATOM 1586 O O . LEU A 1 193 ? 21.323 -3.572 -2.163 1.00 81.50 193 LEU A O 1
ATOM 1590 N N . ALA A 1 194 ? 21.189 -5.681 -2.900 1.00 76.38 194 ALA A N 1
ATOM 1591 C CA . ALA A 1 194 ? 21.355 -6.323 -1.595 1.00 76.38 194 ALA A CA 1
ATOM 1592 C C . ALA A 1 194 ? 22.698 -6.008 -0.914 1.00 76.38 194 ALA A C 1
ATOM 1594 O O . ALA A 1 194 ? 22.739 -5.917 0.314 1.00 76.38 194 ALA A O 1
ATOM 1595 N N . ASP A 1 195 ? 23.757 -5.811 -1.703 1.00 76.50 195 ASP A N 1
ATOM 1596 C CA . ASP A 1 195 ? 25.125 -5.604 -1.202 1.00 76.50 195 ASP A CA 1
ATOM 1597 C C . ASP A 1 195 ? 25.497 -4.121 -1.074 1.00 76.50 195 ASP A C 1
ATOM 1599 O O . ASP A 1 195 ? 26.569 -3.786 -0.567 1.00 76.50 195 ASP A O 1
ATOM 1603 N N . LEU A 1 196 ? 24.622 -3.220 -1.529 1.00 74.56 196 LEU A N 1
ATOM 1604 C CA . LEU A 1 196 ? 24.807 -1.783 -1.387 1.00 74.56 196 LEU A CA 1
ATOM 1605 C C . LEU A 1 196 ? 24.056 -1.300 -0.144 1.00 74.56 196 LEU A C 1
ATOM 1607 O O . LEU A 1 196 ? 22.837 -1.438 -0.032 1.00 74.56 196 LEU A O 1
ATOM 1611 N N . LYS A 1 197 ? 24.810 -0.740 0.804 1.00 71.94 197 LYS A N 1
ATOM 1612 C CA . LYS A 1 197 ? 24.281 -0.124 2.025 1.00 71.94 197 LYS A CA 1
ATOM 1613 C C . LYS A 1 197 ? 24.246 1.392 1.873 1.00 71.94 197 LYS A C 1
ATOM 1615 O O . LYS A 1 197 ? 25.102 1.968 1.205 1.00 71.94 197 LYS A O 1
ATOM 1620 N N . GLY A 1 198 ? 23.294 2.026 2.546 1.00 68.12 198 GLY A N 1
ATOM 1621 C CA . GLY A 1 198 ? 23.131 3.474 2.577 1.00 68.12 198 GLY A CA 1
ATOM 1622 C C . GLY A 1 198 ? 21.978 3.980 1.714 1.00 68.12 198 GLY A C 1
ATOM 1623 O O . GLY A 1 198 ? 21.173 3.220 1.179 1.00 68.12 198 GLY A O 1
ATOM 1624 N N . THR A 1 199 ? 21.873 5.303 1.633 1.00 65.00 199 THR A N 1
ATOM 1625 C CA . THR A 1 199 ? 20.804 6.013 0.912 1.00 65.00 199 THR A CA 1
ATOM 1626 C C . THR A 1 199 ? 21.322 6.827 -0.272 1.00 65.00 199 THR A C 1
ATOM 1628 O O . THR A 1 199 ? 20.545 7.516 -0.930 1.00 65.00 199 THR A O 1
ATOM 1631 N N . VAL A 1 200 ? 22.627 6.771 -0.535 1.00 66.94 200 VAL A N 1
ATOM 1632 C CA . VAL A 1 200 ? 23.293 7.521 -1.600 1.00 66.94 200 VAL A CA 1
ATOM 1633 C C . VAL A 1 200 ? 23.749 6.532 -2.661 1.00 66.94 200 VAL A C 1
ATOM 1635 O O . VAL A 1 200 ? 24.336 5.500 -2.332 1.00 66.94 200 VAL A O 1
ATOM 1638 N N . LEU A 1 201 ? 23.436 6.824 -3.922 1.00 68.00 201 LEU A N 1
ATOM 1639 C CA . LEU A 1 201 ? 23.893 6.008 -5.038 1.00 68.00 201 LEU A CA 1
ATOM 1640 C C . LEU A 1 201 ? 25.416 6.149 -5.181 1.00 68.00 201 LEU A C 1
ATOM 1642 O O . LEU A 1 201 ? 25.917 7.271 -5.097 1.00 68.00 201 LEU A O 1
ATOM 1646 N N . PRO A 1 202 ? 26.146 5.054 -5.434 1.00 75.75 202 PRO A N 1
ATOM 1647 C CA . PRO A 1 202 ? 27.520 5.143 -5.907 1.00 75.75 202 PRO A CA 1
ATOM 1648 C C . PRO A 1 202 ? 27.605 6.065 -7.136 1.00 75.75 202 PRO A C 1
ATOM 1650 O O . PRO A 1 202 ? 26.819 5.915 -8.074 1.00 75.75 202 PRO A O 1
ATOM 1653 N N . GLU A 1 203 ? 28.508 7.051 -7.114 1.00 76.88 203 GLU A N 1
ATOM 1654 C CA . GLU A 1 203 ? 28.615 8.078 -8.168 1.00 76.88 203 GLU A CA 1
ATOM 1655 C C . GLU A 1 203 ? 28.825 7.469 -9.563 1.00 76.88 203 GLU A C 1
ATOM 1657 O O . GLU A 1 203 ? 28.341 8.004 -10.556 1.00 76.88 203 GLU A O 1
ATOM 1662 N N . ASP A 1 204 ? 29.475 6.309 -9.628 1.00 79.69 204 ASP A N 1
ATOM 1663 C CA . ASP A 1 204 ? 29.738 5.537 -10.842 1.00 79.69 204 ASP A CA 1
ATOM 1664 C C . ASP A 1 204 ? 28.488 4.883 -11.461 1.00 79.69 204 ASP A C 1
ATOM 1666 O O . ASP A 1 204 ? 28.512 4.449 -12.616 1.00 79.69 204 ASP A O 1
ATOM 1670 N N . LEU A 1 205 ? 27.371 4.830 -10.732 1.00 76.94 205 LEU A N 1
ATOM 1671 C CA . LEU A 1 205 ? 26.085 4.361 -11.252 1.00 76.94 205 LEU A CA 1
ATOM 1672 C C . LEU A 1 205 ? 25.171 5.504 -11.727 1.00 76.94 205 LEU A C 1
ATOM 1674 O O . LEU A 1 205 ? 24.202 5.242 -12.445 1.00 76.94 205 LEU A O 1
ATOM 1678 N N . VAL A 1 206 ? 25.446 6.758 -11.352 1.00 75.00 206 VAL A N 1
ATOM 1679 C CA . VAL A 1 206 ? 24.648 7.919 -11.782 1.00 75.00 206 VAL A CA 1
ATOM 1680 C C . VAL A 1 206 ? 24.889 8.179 -13.271 1.00 75.00 206 VAL A C 1
ATOM 1682 O O . VAL A 1 206 ? 26.028 8.279 -13.712 1.00 75.00 206 VAL A O 1
ATOM 1685 N N . ASN A 1 207 ? 23.818 8.347 -14.054 1.00 77.88 207 ASN A N 1
ATOM 1686 C CA . ASN A 1 207 ? 23.869 8.545 -15.510 1.00 77.88 207 ASN A CA 1
ATOM 1687 C C . ASN A 1 207 ? 24.481 7.373 -16.297 1.00 77.88 207 ASN A C 1
ATOM 1689 O O . ASN A 1 207 ? 24.800 7.517 -17.479 1.00 77.88 207 ASN A O 1
ATOM 1693 N N . THR A 1 208 ? 24.571 6.195 -15.683 1.00 82.56 208 THR A N 1
ATOM 1694 C CA . THR A 1 208 ? 25.011 4.969 -16.349 1.00 82.56 208 THR A CA 1
ATOM 1695 C C . THR A 1 208 ? 23.807 4.250 -16.963 1.00 82.56 208 THR A C 1
ATOM 1697 O O . THR A 1 208 ? 22.731 4.170 -16.364 1.00 82.56 208 THR A O 1
ATOM 1700 N N . THR A 1 209 ? 23.961 3.730 -18.185 1.00 85.62 209 THR A N 1
ATOM 1701 C CA . THR A 1 209 ? 22.986 2.797 -18.773 1.00 85.62 209 THR A CA 1
ATOM 1702 C C . THR A 1 209 ? 23.091 1.471 -18.043 1.00 85.62 209 THR A C 1
ATOM 1704 O O . THR A 1 209 ? 24.097 0.779 -18.166 1.00 85.62 209 THR A O 1
ATOM 1707 N N . ILE A 1 210 ? 22.058 1.133 -17.278 1.00 87.31 210 ILE A N 1
ATOM 1708 C CA . ILE A 1 210 ? 22.066 -0.062 -16.427 1.00 87.31 210 ILE A CA 1
ATOM 1709 C C . ILE A 1 210 ? 20.959 -1.045 -16.774 1.00 87.31 210 ILE A C 1
ATOM 1711 O O . ILE A 1 210 ? 20.881 -2.090 -16.143 1.00 87.31 210 ILE A O 1
ATOM 1715 N N . LEU A 1 211 ? 20.055 -0.719 -17.699 1.00 91.00 211 LEU A N 1
ATOM 1716 C CA . LEU A 1 211 ? 18.930 -1.595 -18.008 1.00 91.00 211 LEU A CA 1
ATOM 1717 C C . LEU A 1 211 ? 18.617 -1.603 -19.500 1.00 91.00 211 LEU A C 1
ATOM 1719 O O . LEU A 1 211 ? 18.511 -0.547 -20.119 1.00 91.00 211 LEU A O 1
ATOM 1723 N N . THR A 1 212 ? 18.394 -2.798 -20.038 1.00 91.69 212 THR A N 1
ATOM 1724 C CA . THR A 1 212 ? 17.989 -3.027 -21.428 1.00 91.69 212 THR A CA 1
ATOM 1725 C C . THR A 1 212 ? 16.643 -3.746 -21.466 1.00 91.69 212 THR A C 1
ATOM 1727 O O . THR A 1 212 ? 16.477 -4.806 -20.857 1.00 91.69 212 THR A O 1
ATOM 1730 N N . TYR A 1 213 ? 15.667 -3.185 -22.183 1.00 92.44 213 TYR A N 1
ATOM 1731 C CA . TYR A 1 213 ? 14.331 -3.763 -22.363 1.00 92.44 213 TYR A CA 1
ATOM 1732 C C . TYR A 1 213 ? 13.779 -3.433 -23.752 1.00 92.44 213 TYR A C 1
ATOM 1734 O O . TYR A 1 213 ? 13.722 -2.261 -24.120 1.00 92.44 213 TYR A O 1
ATOM 1742 N N . LYS A 1 214 ? 13.338 -4.452 -24.508 1.00 90.31 214 LYS A N 1
ATOM 1743 C CA . LYS A 1 214 ? 12.833 -4.309 -25.894 1.00 90.31 214 LYS A CA 1
ATOM 1744 C C . LYS A 1 214 ? 13.774 -3.473 -26.775 1.00 90.31 214 LYS A C 1
ATOM 1746 O O . LYS A 1 214 ? 13.351 -2.479 -27.363 1.00 90.31 214 LYS A O 1
ATOM 1751 N N . ASP A 1 215 ? 15.059 -3.827 -26.758 1.00 88.50 215 ASP A N 1
ATOM 1752 C CA . ASP A 1 215 ? 16.141 -3.157 -27.498 1.00 88.50 215 ASP A CA 1
ATOM 1753 C C . ASP A 1 215 ? 16.342 -1.670 -27.155 1.00 88.50 215 ASP A C 1
ATOM 1755 O O . ASP A 1 215 ? 17.047 -0.942 -27.852 1.00 88.50 215 ASP A O 1
ATOM 1759 N N . LYS A 1 216 ? 15.738 -1.202 -26.056 1.00 89.44 216 LYS A N 1
ATOM 1760 C CA . LYS A 1 216 ? 15.929 0.145 -25.524 1.00 89.44 216 LYS A CA 1
ATOM 1761 C C . LYS A 1 216 ? 16.790 0.101 -24.279 1.00 89.44 216 LYS A C 1
ATOM 1763 O O . LYS A 1 216 ? 16.561 -0.700 -23.373 1.00 89.44 216 LYS A O 1
ATOM 1768 N N . ASN A 1 217 ? 17.726 1.034 -24.238 1.00 90.00 217 ASN A N 1
ATOM 1769 C CA . ASN A 1 217 ? 18.624 1.254 -23.122 1.00 90.00 217 ASN A CA 1
ATOM 1770 C C . ASN A 1 217 ? 18.054 2.325 -22.192 1.00 90.00 217 ASN A C 1
ATOM 1772 O O . ASN A 1 217 ? 17.554 3.358 -22.641 1.00 90.00 217 ASN A O 1
ATOM 1776 N N . TYR A 1 218 ? 18.143 2.070 -20.894 1.00 86.62 218 TYR A N 1
ATOM 1777 C CA . TYR A 1 218 ? 17.635 2.926 -19.837 1.00 86.62 218 TYR A CA 1
ATOM 1778 C C . TYR A 1 218 ? 18.789 3.368 -18.945 1.00 86.62 218 TYR A C 1
ATOM 1780 O O . TYR A 1 218 ? 19.454 2.567 -18.280 1.00 86.62 218 TYR A O 1
ATOM 1788 N N . THR A 1 219 ? 19.001 4.678 -18.937 1.00 84.81 219 THR A N 1
ATOM 1789 C CA . THR A 1 219 ? 19.975 5.348 -18.083 1.00 84.81 219 THR A CA 1
ATOM 1790 C C . THR A 1 219 ? 19.378 5.587 -16.707 1.00 84.81 219 THR A C 1
ATOM 1792 O O . THR A 1 219 ? 18.268 6.111 -16.593 1.00 84.81 219 THR A O 1
ATOM 1795 N N . LEU A 1 220 ? 20.116 5.219 -15.660 1.00 80.81 220 LEU A N 1
ATOM 1796 C CA . LEU A 1 220 ? 19.717 5.526 -14.296 1.00 80.81 220 LEU A CA 1
ATOM 1797 C C . LEU A 1 220 ? 19.864 7.026 -14.049 1.00 80.81 220 LEU A C 1
ATOM 1799 O O . LEU A 1 220 ? 20.968 7.571 -14.085 1.00 80.81 220 LEU A O 1
ATOM 1803 N N . THR A 1 221 ? 18.746 7.685 -13.769 1.00 69.94 221 THR A N 1
ATOM 1804 C CA . THR A 1 221 ? 18.715 9.089 -13.362 1.00 69.94 221 THR A CA 1
ATOM 1805 C C . THR A 1 221 ? 18.043 9.225 -11.999 1.00 69.94 221 THR A C 1
ATOM 1807 O O . THR A 1 221 ? 17.288 8.355 -11.557 1.00 69.94 221 THR A O 1
ATOM 1810 N N . GLU A 1 222 ? 18.296 10.343 -11.318 1.00 62.62 222 GLU A N 1
ATOM 1811 C CA . GLU A 1 222 ? 17.630 10.661 -10.047 1.00 62.62 222 GLU A CA 1
ATOM 1812 C C . GLU A 1 222 ? 16.127 10.950 -10.220 1.00 62.62 222 GLU A C 1
ATOM 1814 O O . GLU A 1 222 ? 15.370 10.870 -9.255 1.00 62.62 222 GLU A O 1
ATOM 1819 N N . LYS A 1 223 ? 15.691 11.304 -11.439 1.00 62.91 223 LYS A N 1
ATOM 1820 C CA . LYS A 1 223 ? 14.311 11.686 -11.793 1.00 62.91 223 LYS A CA 1
ATOM 1821 C C . LYS A 1 223 ? 13.961 11.220 -13.214 1.00 62.91 223 LYS A C 1
ATOM 1823 O O . LYS A 1 223 ? 13.875 12.025 -14.136 1.00 62.91 223 LYS A O 1
ATOM 1828 N N . GLY A 1 224 ? 13.816 9.914 -13.399 1.00 61.03 224 GLY A N 1
ATOM 1829 C CA . GLY A 1 224 ? 13.429 9.277 -14.665 1.00 61.03 224 GLY A CA 1
ATOM 1830 C C . GLY A 1 224 ? 11.961 8.839 -14.697 1.00 61.03 224 GLY A C 1
ATOM 1831 O O . GLY A 1 224 ? 11.366 8.541 -13.676 1.00 61.03 224 GLY A O 1
ATOM 1832 N N . GLU A 1 225 ? 11.340 8.763 -15.871 1.00 62.03 225 GLU A N 1
ATOM 1833 C CA . GLU A 1 225 ? 9.924 8.353 -15.951 1.00 62.03 225 GLU A CA 1
ATOM 1834 C C . GLU A 1 225 ? 9.723 6.835 -15.882 1.00 62.03 225 GLU A C 1
ATOM 1836 O O . GLU A 1 225 ? 8.679 6.368 -15.434 1.00 62.03 225 GLU A O 1
ATOM 1841 N N . ARG A 1 226 ? 10.711 6.056 -16.347 1.00 72.69 226 ARG A N 1
ATOM 1842 C CA . ARG A 1 226 ? 10.595 4.589 -16.461 1.00 72.69 226 ARG A CA 1
ATOM 1843 C C . ARG A 1 226 ? 11.547 3.794 -15.586 1.00 72.69 226 ARG A C 1
ATOM 1845 O O . ARG A 1 226 ? 11.278 2.637 -15.279 1.00 72.69 226 ARG A O 1
ATOM 1852 N N . LEU A 1 227 ? 12.659 4.411 -15.215 1.00 74.44 227 LEU A N 1
ATOM 1853 C CA . LEU A 1 227 ? 13.659 3.863 -14.317 1.00 74.44 227 LEU A CA 1
ATOM 1854 C C . LEU A 1 227 ? 14.055 4.979 -13.361 1.00 74.44 227 LEU A C 1
ATOM 1856 O O . LEU A 1 227 ? 14.541 6.016 -13.811 1.00 74.44 227 LEU A O 1
ATOM 1860 N N . MET A 1 228 ? 13.870 4.773 -12.061 1.00 69.12 228 MET A N 1
ATOM 1861 C CA . MET A 1 228 ? 14.550 5.615 -11.080 1.00 69.12 228 MET A CA 1
ATOM 1862 C C . MET A 1 228 ? 15.057 4.820 -9.900 1.00 69.12 228 MET A C 1
ATOM 1864 O O . MET A 1 228 ? 14.682 3.673 -9.643 1.00 69.12 228 MET A O 1
ATOM 1868 N N . LEU A 1 229 ? 15.876 5.530 -9.143 1.00 65.00 229 LEU A N 1
ATOM 1869 C CA . LEU A 1 229 ? 16.282 5.158 -7.818 1.00 65.00 229 LEU A CA 1
ATOM 1870 C C . LEU A 1 229 ? 15.251 5.610 -6.781 1.00 65.00 229 LEU A C 1
ATOM 1872 O O . LEU A 1 229 ? 14.767 6.741 -6.792 1.00 65.00 229 LEU A O 1
ATOM 1876 N N . LEU A 1 230 ? 14.988 4.725 -5.833 1.00 65.00 230 LEU A N 1
ATOM 1877 C CA . LEU A 1 230 ? 14.409 5.052 -4.544 1.00 65.00 230 LEU A CA 1
ATOM 1878 C C . LEU A 1 230 ? 15.459 4.714 -3.490 1.00 65.00 230 LEU A C 1
ATOM 1880 O O . LEU A 1 230 ? 15.949 3.584 -3.426 1.00 65.00 230 LEU A O 1
ATOM 1884 N N . SER A 1 231 ? 15.802 5.686 -2.657 1.00 56.22 231 SER A N 1
ATOM 1885 C CA . SER A 1 231 ? 16.618 5.455 -1.476 1.00 56.22 231 SER A CA 1
ATOM 1886 C C . SER A 1 231 ? 15.804 5.720 -0.220 1.00 56.22 231 SER A C 1
ATOM 1888 O O . SER A 1 231 ? 14.917 6.573 -0.189 1.00 56.22 231 SER A O 1
ATOM 1890 N N . GLY A 1 232 ? 16.072 4.943 0.824 1.00 53.28 232 GLY A N 1
ATOM 1891 C CA . GLY A 1 232 ? 15.417 5.135 2.108 1.00 53.28 232 GLY A CA 1
ATOM 1892 C C . GLY A 1 232 ? 15.957 4.200 3.177 1.00 53.28 232 GLY A C 1
ATOM 1893 O O . GLY A 1 232 ? 16.487 3.124 2.889 1.00 53.28 232 GLY A O 1
ATOM 1894 N N . LYS A 1 233 ? 15.801 4.597 4.439 1.00 50.31 233 LYS A N 1
ATOM 1895 C CA . LYS A 1 233 ? 15.877 3.652 5.555 1.00 50.31 233 LYS A CA 1
ATOM 1896 C C . LYS A 1 233 ? 14.634 2.772 5.455 1.00 50.31 233 LYS A C 1
ATOM 1898 O O . LYS A 1 233 ? 13.532 3.242 5.718 1.00 50.31 233 LYS A O 1
ATOM 1903 N N . SER A 1 234 ? 14.771 1.530 4.985 1.00 47.78 234 SER A N 1
ATOM 1904 C CA . SER A 1 234 ? 13.616 0.629 4.901 1.00 47.78 234 SER A CA 1
ATOM 1905 C C . SER A 1 234 ? 13.277 0.084 6.285 1.00 47.78 234 SER A C 1
ATOM 1907 O O . SER A 1 234 ? 13.461 -1.099 6.557 1.00 47.78 234 SER A O 1
ATOM 1909 N N . ASN A 1 235 ? 12.660 0.923 7.115 1.00 44.34 235 ASN A N 1
ATOM 1910 C CA . ASN A 1 235 ? 11.926 0.495 8.311 1.00 44.34 235 ASN A CA 1
ATOM 1911 C C . ASN A 1 235 ? 10.704 -0.391 7.937 1.00 44.34 235 ASN A C 1
ATOM 1913 O O . ASN A 1 235 ? 10.002 -0.926 8.791 1.00 44.34 235 ASN A O 1
ATOM 1917 N N . PHE A 1 236 ? 10.435 -0.543 6.633 1.00 46.62 236 PHE A N 1
ATOM 1918 C CA . PHE A 1 236 ? 9.278 -1.189 6.003 1.00 46.62 236 PHE A CA 1
ATOM 1919 C C . PHE A 1 236 ? 9.338 -2.709 5.936 1.00 46.62 236 PHE A C 1
ATOM 1921 O O . PHE A 1 236 ? 8.324 -3.362 5.677 1.00 46.62 236 PHE A O 1
ATOM 1928 N N . MET A 1 237 ? 10.515 -3.283 6.159 1.00 51.78 237 MET A N 1
ATOM 1929 C CA . MET A 1 237 ? 10.747 -4.712 6.039 1.00 51.78 237 MET A CA 1
ATOM 1930 C C . MET A 1 237 ? 11.372 -5.199 7.345 1.00 51.78 237 MET A C 1
ATOM 1932 O O . MET A 1 237 ? 12.556 -4.969 7.553 1.00 51.78 237 MET A O 1
ATOM 1936 N N . PRO A 1 238 ? 10.613 -5.884 8.218 1.00 42.50 238 PRO A N 1
ATOM 1937 C CA . PRO A 1 238 ? 11.079 -6.285 9.554 1.00 42.50 238 PRO A CA 1
ATOM 1938 C C . PRO A 1 238 ? 12.264 -7.267 9.523 1.00 42.50 238 PRO A C 1
ATOM 1940 O O . PRO A 1 238 ? 12.876 -7.532 10.548 1.00 42.50 238 PRO A O 1
ATOM 1943 N N . TRP A 1 239 ? 12.587 -7.811 8.346 1.00 48.47 239 TRP A N 1
ATOM 1944 C CA . TRP A 1 239 ? 13.741 -8.677 8.100 1.00 48.47 239 TRP A CA 1
ATOM 1945 C C . TRP A 1 239 ? 15.037 -7.897 7.818 1.00 48.47 239 TRP A C 1
ATOM 1947 O O . TRP A 1 239 ? 16.093 -8.512 7.685 1.00 48.47 239 TRP A O 1
ATOM 1957 N N . PHE A 1 240 ? 14.969 -6.570 7.674 1.00 50.59 240 PHE A N 1
ATOM 1958 C CA . PHE A 1 240 ? 16.104 -5.716 7.336 1.00 50.59 240 PHE A CA 1
ATOM 1959 C C . PHE A 1 240 ? 16.355 -4.678 8.434 1.00 50.59 240 PHE A C 1
ATOM 1961 O O . PHE A 1 240 ? 15.426 -4.150 9.035 1.00 50.59 240 PHE A O 1
ATOM 1968 N N . SER A 1 241 ? 17.633 -4.408 8.710 1.00 49.59 241 SER A N 1
ATOM 1969 C CA . SER A 1 241 ? 18.044 -3.440 9.730 1.00 49.59 241 SER A CA 1
ATOM 1970 C C . SER A 1 241 ? 17.728 -2.014 9.268 1.00 49.59 241 SER A C 1
ATOM 1972 O O . SER A 1 241 ? 18.263 -1.556 8.252 1.00 49.59 241 SER A O 1
ATOM 1974 N N . SER A 1 242 ? 16.909 -1.313 10.060 1.00 52.06 242 SER A N 1
ATOM 1975 C CA . SER A 1 242 ? 16.561 0.114 9.932 1.00 52.06 242 SER A CA 1
ATOM 1976 C C . SER A 1 242 ? 17.776 1.026 9.757 1.00 52.06 242 SER A C 1
ATOM 1978 O O . SER A 1 242 ? 17.701 2.073 9.110 1.00 52.06 242 SER A O 1
ATOM 1980 N N . ASP A 1 243 ? 18.917 0.605 10.295 1.00 52.91 243 ASP A N 1
ATOM 1981 C CA . ASP A 1 243 ? 20.091 1.454 10.469 1.00 52.91 243 ASP A CA 1
ATOM 1982 C C . ASP A 1 243 ? 21.000 1.448 9.237 1.00 52.91 243 ASP A C 1
ATOM 1984 O O . ASP A 1 243 ? 21.892 2.284 9.112 1.00 52.91 243 ASP A O 1
ATOM 1988 N N . THR A 1 244 ? 20.773 0.521 8.300 1.00 57.16 244 THR A N 1
ATOM 1989 C CA . THR A 1 244 ? 21.711 0.293 7.192 1.00 57.16 244 THR A CA 1
ATOM 1990 C C . THR A 1 244 ? 21.421 1.096 5.928 1.00 57.16 244 THR A C 1
ATOM 1992 O O . THR A 1 244 ? 22.345 1.294 5.142 1.00 57.16 244 THR A O 1
ATOM 1995 N N . GLY A 1 245 ? 20.193 1.599 5.738 1.00 62.22 245 GLY A N 1
ATOM 1996 C CA . GLY A 1 245 ? 19.767 2.232 4.482 1.00 62.22 245 GLY A CA 1
ATOM 1997 C C . GLY A 1 245 ? 19.777 1.253 3.298 1.00 62.22 245 GLY A C 1
ATOM 1998 O O . GLY A 1 245 ? 20.639 0.380 3.194 1.00 62.22 245 GLY A O 1
ATOM 1999 N N . HIS A 1 246 ? 18.803 1.366 2.397 1.00 71.56 246 HIS A N 1
ATOM 2000 C CA . HIS A 1 246 ? 18.727 0.494 1.227 1.00 71.56 246 HIS A CA 1
ATOM 2001 C C . HIS A 1 246 ? 18.476 1.281 -0.055 1.00 71.56 246 HIS A C 1
ATOM 2003 O O . HIS A 1 246 ? 17.739 2.273 -0.071 1.00 71.56 246 HIS A O 1
ATOM 2009 N N . LEU A 1 247 ? 19.070 0.778 -1.136 1.00 76.19 247 LEU A N 1
ATOM 2010 C CA . LEU A 1 247 ? 18.878 1.269 -2.490 1.00 76.19 247 LEU A CA 1
ATOM 2011 C C . LEU A 1 247 ? 17.956 0.322 -3.257 1.00 76.19 247 LEU A C 1
ATOM 2013 O O . LEU A 1 247 ? 18.179 -0.893 -3.311 1.00 76.19 247 LEU A O 1
ATOM 2017 N N . TYR A 1 248 ? 16.928 0.904 -3.863 1.00 79.56 248 TYR A N 1
ATOM 2018 C CA . TYR A 1 248 ? 15.969 0.210 -4.704 1.00 79.56 248 TYR A CA 1
ATOM 2019 C C . TYR A 1 248 ? 15.947 0.863 -6.077 1.00 79.56 248 TYR A C 1
ATOM 2021 O O . TYR A 1 248 ? 15.776 2.073 -6.187 1.00 79.56 248 TYR A O 1
ATOM 2029 N N . LEU A 1 249 ? 16.053 0.066 -7.129 1.00 81.94 249 LEU A N 1
ATOM 2030 C CA . LEU A 1 249 ? 15.671 0.501 -8.464 1.00 81.94 249 LEU A CA 1
ATOM 2031 C C . LEU A 1 249 ? 14.198 0.170 -8.660 1.00 81.94 249 LEU A C 1
ATOM 2033 O O . LEU A 1 249 ? 13.727 -0.872 -8.202 1.00 81.94 249 LEU A O 1
ATOM 2037 N N . TYR A 1 250 ? 13.472 1.038 -9.345 1.00 84.12 250 TYR A N 1
ATOM 2038 C CA . TYR A 1 250 ? 12.127 0.733 -9.796 1.00 84.12 250 TYR A CA 1
ATOM 2039 C C . TYR A 1 250 ? 12.068 0.861 -11.317 1.00 84.12 250 TYR A C 1
ATOM 2041 O O . TYR A 1 250 ? 12.550 1.849 -11.869 1.00 84.12 250 TYR A O 1
ATOM 2049 N N . PHE A 1 251 ? 11.493 -0.137 -11.988 1.00 87.88 251 PHE A N 1
ATOM 2050 C CA . PHE A 1 251 ? 11.361 -0.178 -13.444 1.00 87.88 251 PHE A CA 1
ATOM 2051 C C . PHE A 1 251 ? 9.899 -0.374 -13.856 1.00 87.88 251 PHE A C 1
ATOM 2053 O O . PHE A 1 251 ? 9.205 -1.223 -13.296 1.00 87.88 251 PHE A O 1
ATOM 2060 N N . GLY A 1 252 ? 9.415 0.416 -14.814 1.00 87.19 252 GLY A N 1
ATOM 2061 C CA . GLY A 1 252 ? 8.020 0.405 -15.261 1.00 87.19 252 GLY A CA 1
ATOM 2062 C C . GLY A 1 252 ? 7.602 1.759 -15.851 1.00 87.19 252 GLY A C 1
ATOM 2063 O O . GLY A 1 252 ? 8.433 2.396 -16.493 1.00 87.19 252 GLY A O 1
ATOM 2064 N N . PRO A 1 253 ? 6.341 2.192 -15.685 1.00 89.00 253 PRO A N 1
ATOM 2065 C CA . PRO A 1 253 ? 5.205 1.357 -15.301 1.00 89.00 253 PRO A CA 1
ATOM 2066 C C . PRO A 1 253 ? 4.896 0.299 -16.373 1.00 89.00 253 PRO A C 1
ATOM 2068 O O . PRO A 1 253 ? 5.148 0.507 -17.563 1.00 89.00 253 PRO A O 1
ATOM 2071 N N . PHE A 1 254 ? 4.334 -0.821 -15.929 1.00 88.69 254 PHE A N 1
ATOM 2072 C CA . PHE A 1 254 ? 3.717 -1.853 -16.760 1.00 88.69 254 PHE A CA 1
ATOM 2073 C C . PHE A 1 254 ? 2.226 -1.916 -16.471 1.00 88.69 254 PHE A C 1
ATOM 2075 O O . PHE A 1 254 ? 1.806 -1.724 -15.327 1.00 88.69 254 PHE A O 1
ATOM 2082 N N . TYR A 1 255 ? 1.439 -2.221 -17.494 1.00 89.44 255 TYR A N 1
ATOM 2083 C CA . TYR A 1 255 ? -0.016 -2.240 -17.390 1.00 89.44 255 TYR A CA 1
ATOM 2084 C C . TYR A 1 255 ? -0.534 -3.660 -17.640 1.00 89.44 255 TYR A C 1
ATOM 2086 O O . TYR A 1 255 ? -0.122 -4.278 -18.621 1.00 89.44 255 TYR A O 1
ATOM 2094 N N . PRO A 1 256 ? -1.425 -4.215 -16.797 1.00 88.75 256 PRO A N 1
ATOM 2095 C CA . PRO A 1 256 ? -2.022 -5.537 -17.028 1.00 88.75 256 PRO A CA 1
ATOM 2096 C C . PRO A 1 256 ? -2.699 -5.691 -18.389 1.00 88.75 256 PRO A C 1
ATOM 2098 O O . PRO A 1 256 ? -2.775 -6.796 -18.924 1.00 88.75 256 PRO A O 1
ATOM 2101 N N . GLU A 1 257 ? -3.177 -4.581 -18.944 1.00 88.38 257 GLU A N 1
ATOM 2102 C CA . GLU A 1 257 ? -3.776 -4.471 -20.269 1.00 88.38 257 GLU A CA 1
ATOM 2103 C C . GLU A 1 257 ? -2.773 -4.785 -21.395 1.00 88.38 257 GLU A C 1
ATOM 2105 O O . GLU A 1 257 ? -3.183 -5.203 -22.475 1.00 88.38 257 GLU A O 1
ATOM 2110 N N . GLU A 1 258 ? -1.464 -4.660 -21.144 1.00 90.81 258 GLU A N 1
ATOM 2111 C CA . GLU A 1 258 ? -0.402 -5.058 -22.081 1.00 90.81 258 GLU A CA 1
ATOM 2112 C C . GLU A 1 258 ? -0.234 -6.587 -22.168 1.00 90.81 258 GLU A C 1
ATOM 2114 O O . GLU A 1 258 ? 0.463 -7.069 -23.060 1.00 90.81 258 GLU A O 1
ATOM 2119 N N . ASN A 1 259 ? -0.867 -7.355 -21.267 1.00 92.25 259 ASN A N 1
ATOM 2120 C CA . ASN A 1 259 ? -0.900 -8.823 -21.263 1.00 92.25 259 ASN A CA 1
ATOM 2121 C C . ASN A 1 259 ? 0.492 -9.481 -21.388 1.00 92.25 259 ASN A C 1
ATOM 2123 O O . ASN A 1 259 ? 0.715 -10.405 -22.177 1.00 92.25 259 ASN A O 1
ATOM 2127 N N . ILE A 1 260 ? 1.452 -9.005 -20.597 1.00 93.00 260 ILE A N 1
ATOM 2128 C CA . ILE A 1 260 ? 2.837 -9.479 -20.617 1.00 93.00 260 ILE A CA 1
ATOM 2129 C C . ILE A 1 260 ? 2.929 -10.783 -19.815 1.00 93.00 260 ILE A C 1
ATOM 2131 O O . ILE A 1 260 ? 2.953 -10.768 -18.584 1.00 93.00 260 ILE A O 1
ATOM 2135 N N . LYS A 1 261 ? 2.988 -11.927 -20.505 1.00 93.06 261 LYS A N 1
ATOM 2136 C CA . LYS A 1 261 ? 3.110 -13.257 -19.870 1.00 93.06 261 LYS A CA 1
ATOM 2137 C C . LYS A 1 261 ? 4.546 -13.774 -19.762 1.00 93.06 261 LYS A C 1
ATOM 2139 O O . LYS A 1 261 ? 4.810 -14.599 -18.889 1.00 93.06 261 LYS A O 1
ATOM 2144 N N . ASP A 1 262 ? 5.432 -13.286 -20.623 1.00 92.00 262 ASP A N 1
ATOM 2145 C CA . ASP A 1 262 ? 6.847 -13.662 -20.688 1.00 92.00 262 ASP A CA 1
ATOM 2146 C C . ASP A 1 262 ? 7.697 -12.414 -20.971 1.00 92.00 262 ASP A C 1
ATOM 2148 O O . ASP A 1 262 ? 8.214 -12.191 -22.063 1.00 92.00 262 ASP A O 1
ATOM 2152 N N . GLY A 1 263 ? 7.700 -11.493 -20.007 1.00 92.19 263 GLY A N 1
ATOM 2153 C CA . GLY A 1 263 ? 8.502 -10.281 -20.078 1.00 92.19 263 GLY A CA 1
ATOM 2154 C C . GLY A 1 263 ? 9.909 -10.543 -19.562 1.00 92.19 263 GLY A C 1
ATOM 2155 O O . GLY A 1 263 ? 10.087 -11.233 -18.561 1.00 92.19 263 GLY A O 1
ATOM 2156 N N . SER A 1 264 ? 10.912 -9.931 -20.184 1.00 93.81 264 SER A N 1
ATOM 2157 C CA . SER A 1 264 ? 12.277 -9.948 -19.663 1.00 93.81 264 SER A CA 1
ATOM 2158 C C . SER A 1 264 ? 12.986 -8.624 -19.889 1.00 93.81 264 SER A C 1
ATOM 2160 O O . SER A 1 264 ? 12.823 -8.006 -20.941 1.00 93.81 264 SER A O 1
ATOM 2162 N N . PHE A 1 265 ? 13.810 -8.216 -18.932 1.00 93.25 265 PHE A N 1
ATOM 2163 C CA . PHE A 1 265 ? 14.797 -7.153 -19.102 1.00 93.25 265 PHE A CA 1
ATOM 2164 C C . PHE A 1 265 ? 16.138 -7.597 -18.517 1.00 93.25 265 PHE A C 1
ATOM 2166 O O . PHE A 1 265 ? 16.194 -8.495 -17.675 1.00 93.25 265 PHE A O 1
ATOM 2173 N N . VAL A 1 266 ? 17.217 -6.966 -18.967 1.00 92.94 266 VAL A N 1
ATOM 2174 C CA . VAL A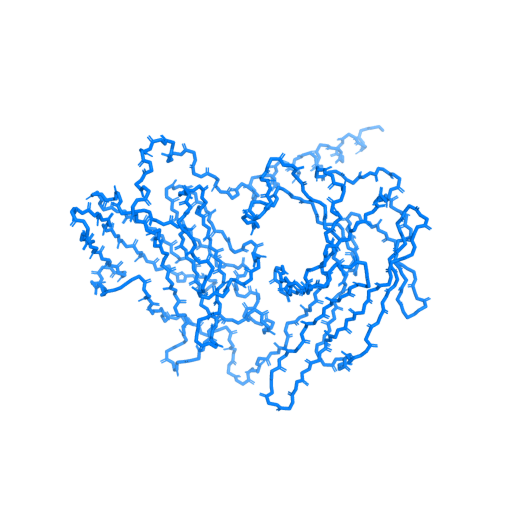 1 266 ? 18.569 -7.225 -18.463 1.00 92.94 266 VAL A CA 1
ATOM 2175 C C . VAL A 1 266 ? 19.021 -6.016 -17.667 1.00 92.94 266 VAL A C 1
ATOM 2177 O O . VAL A 1 266 ? 18.971 -4.895 -18.166 1.00 92.94 266 VAL A O 1
ATOM 2180 N N . LEU A 1 267 ? 19.430 -6.243 -16.422 1.00 90.75 267 LEU A N 1
ATOM 2181 C CA . LEU A 1 267 ? 20.065 -5.243 -15.576 1.00 90.75 267 LEU A CA 1
ATOM 2182 C C . LEU A 1 267 ? 21.585 -5.436 -15.641 1.00 90.75 267 LEU A C 1
ATOM 2184 O O . LEU A 1 267 ? 22.081 -6.495 -15.266 1.00 90.75 267 LEU A O 1
ATOM 2188 N N . THR A 1 268 ? 22.319 -4.418 -16.070 1.00 89.25 268 THR A N 1
ATOM 2189 C CA . THR A 1 268 ? 23.780 -4.417 -16.146 1.00 89.25 268 THR A CA 1
ATOM 2190 C C . THR A 1 268 ? 24.348 -3.556 -15.024 1.00 89.25 268 THR A C 1
ATOM 2192 O O . THR A 1 268 ? 24.253 -2.331 -15.054 1.00 89.25 268 THR A O 1
ATOM 2195 N N . LEU A 1 269 ? 24.944 -4.194 -14.015 1.00 84.75 269 LEU A N 1
ATOM 2196 C CA . LEU A 1 269 ? 25.580 -3.523 -12.876 1.00 84.75 269 LEU A CA 1
ATOM 2197 C C . LEU A 1 269 ? 27.001 -4.044 -12.697 1.00 84.75 269 LEU A C 1
ATOM 2199 O O . LEU A 1 269 ? 27.208 -5.253 -12.653 1.00 84.75 269 LEU A O 1
ATOM 2203 N N . TYR A 1 270 ? 27.976 -3.139 -12.580 1.00 82.81 270 TYR A N 1
ATOM 2204 C CA . TYR A 1 270 ? 29.391 -3.484 -12.370 1.00 82.81 270 TYR A CA 1
ATOM 2205 C C . TYR A 1 270 ? 29.929 -4.536 -13.363 1.00 82.81 270 TYR A C 1
ATOM 2207 O O . TYR A 1 270 ? 30.666 -5.443 -12.987 1.00 82.81 270 TYR A O 1
ATOM 2215 N N . GLY A 1 271 ? 29.521 -4.443 -14.635 1.00 80.19 271 GLY A N 1
ATOM 2216 C CA . GLY A 1 271 ? 29.919 -5.380 -15.695 1.00 80.19 271 GLY A CA 1
ATOM 2217 C C . GLY A 1 271 ? 29.203 -6.736 -15.671 1.00 80.19 271 GLY A C 1
ATOM 2218 O O . GLY A 1 271 ? 29.504 -7.593 -16.496 1.00 80.19 271 GLY A O 1
ATOM 2219 N N . LYS A 1 272 ? 28.251 -6.944 -14.756 1.00 85.44 272 LYS A N 1
ATOM 2220 C CA . LYS A 1 272 ? 27.445 -8.162 -14.661 1.00 85.44 272 LYS A CA 1
ATOM 2221 C C . LYS A 1 272 ? 26.064 -7.942 -15.256 1.00 85.44 272 LYS A C 1
ATOM 2223 O O . LYS A 1 272 ? 25.350 -7.033 -14.839 1.00 85.44 272 LYS A O 1
ATOM 2228 N N . GLU A 1 273 ? 25.673 -8.829 -16.161 1.00 89.94 273 GLU A N 1
ATOM 2229 C CA . GLU A 1 273 ? 24.315 -8.899 -16.689 1.00 89.94 273 GLU A CA 1
ATOM 2230 C C . GLU A 1 273 ? 23.438 -9.781 -15.802 1.00 89.94 273 GLU A C 1
ATOM 2232 O O . GLU A 1 273 ? 23.788 -10.905 -15.436 1.00 89.94 273 GLU A O 1
ATOM 2237 N N . ILE A 1 274 ? 22.286 -9.242 -15.427 1.00 89.81 274 ILE A N 1
ATOM 2238 C CA . ILE A 1 274 ? 21.352 -9.862 -14.503 1.00 89.81 274 ILE A CA 1
ATOM 2239 C C . ILE A 1 274 ? 19.989 -9.899 -15.191 1.00 89.81 274 ILE A C 1
ATOM 2241 O O . ILE A 1 274 ? 19.280 -8.888 -15.199 1.00 89.81 274 ILE A O 1
ATOM 2245 N N . PRO A 1 275 ? 19.607 -11.039 -15.789 1.00 91.19 275 PRO A N 1
ATOM 2246 C CA . PRO A 1 275 ? 18.295 -11.170 -16.391 1.00 91.19 275 PRO A CA 1
ATOM 2247 C C . PRO A 1 275 ? 17.221 -11.186 -15.302 1.00 91.19 275 PRO A C 1
ATOM 2249 O O . PRO A 1 275 ? 17.356 -11.830 -14.250 1.00 91.19 275 PRO A O 1
ATOM 2252 N N . VAL A 1 276 ? 16.141 -10.466 -15.576 1.00 91.00 276 VAL A N 1
ATOM 2253 C CA . VAL A 1 276 ? 14.923 -10.451 -14.775 1.00 91.00 276 VAL A CA 1
ATOM 2254 C C . VAL A 1 276 ? 13.763 -10.832 -15.677 1.00 91.00 276 VAL A C 1
ATOM 2256 O O . VAL A 1 276 ? 13.497 -10.157 -16.671 1.00 91.00 276 VAL A O 1
ATOM 2259 N N . HIS A 1 277 ? 13.064 -11.897 -15.301 1.00 92.25 277 HIS A N 1
ATOM 2260 C CA . HIS A 1 277 ? 11.826 -12.328 -15.937 1.00 92.25 277 HIS A CA 1
ATOM 2261 C C . HIS A 1 277 ? 10.642 -11.791 -15.147 1.00 92.25 277 HIS A C 1
ATOM 2263 O O . HIS A 1 277 ? 10.685 -11.728 -13.917 1.00 92.25 277 HIS A O 1
ATOM 2269 N N . PHE A 1 278 ? 9.579 -11.390 -15.835 1.00 92.06 278 PHE A N 1
ATOM 2270 C CA . PHE A 1 278 ? 8.404 -10.826 -15.196 1.00 92.06 278 PHE A CA 1
ATOM 2271 C C . PHE A 1 278 ? 7.109 -11.097 -15.956 1.00 92.06 278 PHE A C 1
ATOM 2273 O O . PHE A 1 278 ? 7.086 -11.365 -17.157 1.00 92.06 278 PHE A O 1
ATOM 2280 N N . GLN A 1 279 ? 6.008 -10.994 -15.218 1.00 91.81 279 GLN A N 1
ATOM 2281 C CA . GLN A 1 279 ? 4.647 -11.142 -15.711 1.00 91.81 279 GLN A CA 1
ATOM 2282 C C . GLN A 1 279 ? 3.801 -9.968 -15.219 1.00 91.81 279 GLN A C 1
ATOM 2284 O O . GLN A 1 279 ? 3.887 -9.592 -14.049 1.00 91.81 279 GLN A O 1
ATOM 2289 N N . CYS A 1 280 ? 2.985 -9.416 -16.113 1.00 91.06 280 CYS A N 1
ATOM 2290 C CA . CYS A 1 280 ? 2.034 -8.340 -15.864 1.00 91.06 280 CYS A CA 1
ATOM 2291 C C . CYS A 1 280 ? 0.815 -8.553 -16.770 1.00 91.06 280 CYS A C 1
ATOM 2293 O O . CYS A 1 280 ? 0.839 -8.186 -17.945 1.00 91.06 280 CYS A O 1
ATOM 2295 N N . TYR A 1 281 ? -0.228 -9.210 -16.260 1.00 90.75 281 TYR A N 1
ATOM 2296 C CA . TYR A 1 281 ? -1.439 -9.481 -17.041 1.00 90.75 281 TYR A CA 1
ATOM 2297 C C . TYR A 1 281 ? -2.676 -9.655 -16.163 1.00 90.75 281 TYR A C 1
ATOM 2299 O O . TYR A 1 281 ? -2.580 -9.952 -14.972 1.00 90.75 281 TYR A O 1
ATOM 2307 N N . LYS A 1 282 ? -3.853 -9.507 -16.773 1.00 89.31 282 LYS A N 1
ATOM 2308 C CA . LYS A 1 282 ? -5.150 -9.786 -16.151 1.00 89.31 282 LYS A CA 1
ATOM 2309 C C . LYS A 1 282 ? -5.687 -11.133 -16.639 1.00 89.31 282 LYS A C 1
ATOM 2311 O O . LYS A 1 282 ? -5.680 -11.404 -17.836 1.00 89.31 282 LYS A O 1
ATOM 2316 N N . LYS A 1 283 ? -6.120 -11.991 -15.716 1.00 87.06 283 LYS A N 1
ATOM 2317 C CA . LYS A 1 283 ? -6.826 -13.244 -16.019 1.00 87.06 283 LYS A CA 1
ATOM 2318 C C . LYS A 1 283 ? -8.293 -12.971 -16.361 1.00 87.06 283 LYS A C 1
ATOM 2320 O O . LYS A 1 283 ? -8.846 -11.943 -15.973 1.00 87.06 283 LYS A O 1
ATOM 2325 N N . ASP A 1 284 ? -8.947 -13.945 -16.990 1.00 83.81 284 ASP A N 1
ATOM 2326 C CA . ASP A 1 284 ? -10.364 -13.863 -17.382 1.00 83.81 284 ASP A CA 1
ATOM 2327 C C . ASP A 1 284 ? -11.309 -13.663 -16.186 1.00 83.81 284 ASP A C 1
ATOM 2329 O O . ASP A 1 284 ? -12.323 -12.980 -16.291 1.00 83.81 284 ASP A O 1
ATOM 2333 N N . ASN A 1 285 ? -10.944 -14.192 -15.014 1.00 81.12 285 ASN A N 1
ATOM 2334 C CA . ASN A 1 285 ? -11.674 -13.993 -13.756 1.00 81.12 285 ASN A CA 1
ATOM 2335 C C . ASN A 1 285 ? -11.455 -12.600 -13.124 1.00 81.12 285 ASN A C 1
ATOM 2337 O O . ASN A 1 285 ? -11.916 -12.349 -12.013 1.00 81.12 285 ASN A O 1
ATOM 2341 N N . GLY A 1 286 ? -10.714 -11.713 -13.793 1.00 77.19 286 GLY A N 1
ATOM 2342 C CA . GLY A 1 286 ? -10.391 -10.369 -13.331 1.00 77.19 286 GLY A CA 1
ATOM 2343 C C . GLY A 1 286 ? -9.186 -10.272 -12.393 1.00 77.19 286 GLY A C 1
ATOM 2344 O O . GLY A 1 286 ? -8.769 -9.155 -12.090 1.00 77.19 286 GLY A O 1
ATOM 2345 N N . GLU A 1 287 ? -8.602 -11.395 -11.965 1.00 80.50 287 GLU A N 1
ATOM 2346 C CA . GLU A 1 287 ? -7.405 -11.413 -11.123 1.00 80.50 287 GLU A CA 1
ATOM 2347 C C . GLU A 1 287 ? -6.205 -10.851 -11.889 1.00 80.50 287 GLU A C 1
ATOM 2349 O O . GLU A 1 287 ? -5.911 -11.268 -13.011 1.00 80.50 287 GLU A O 1
ATOM 2354 N N . VAL A 1 288 ? -5.479 -9.931 -11.261 1.00 82.31 288 VAL A N 1
ATOM 2355 C CA . VAL A 1 288 ? -4.270 -9.355 -11.842 1.00 82.31 288 VAL A CA 1
ATOM 2356 C C . VAL A 1 288 ? -3.028 -10.074 -11.324 1.00 82.31 288 VAL A C 1
ATOM 2358 O O . VAL A 1 288 ? -2.883 -10.304 -10.124 1.00 82.31 288 VAL A O 1
ATOM 2361 N N . ILE A 1 289 ? -2.130 -10.429 -12.241 1.00 84.06 289 ILE A N 1
ATOM 2362 C CA . ILE A 1 289 ? -0.892 -11.148 -11.963 1.00 84.06 289 ILE A CA 1
ATOM 2363 C C . ILE A 1 289 ? 0.298 -10.228 -12.174 1.00 84.06 289 ILE A C 1
ATOM 2365 O O . ILE A 1 289 ? 0.565 -9.789 -13.292 1.00 84.06 289 ILE A O 1
ATOM 2369 N N . TYR A 1 290 ? 1.048 -10.031 -11.091 1.00 85.50 290 TYR A N 1
ATOM 2370 C CA . TYR A 1 290 ? 2.337 -9.357 -11.084 1.00 85.50 290 TYR A CA 1
ATOM 2371 C C . TYR A 1 290 ? 3.378 -10.282 -10.475 1.00 85.50 290 TYR A C 1
ATOM 2373 O O . TYR A 1 290 ? 3.282 -10.649 -9.306 1.00 85.50 290 TYR A O 1
ATOM 2381 N N . LYS A 1 291 ? 4.373 -10.684 -11.257 1.00 87.50 291 LYS A N 1
ATOM 2382 C CA . LYS A 1 291 ? 5.479 -11.512 -10.768 1.00 87.50 291 LYS A CA 1
ATOM 2383 C C . LYS A 1 291 ? 6.766 -11.030 -11.385 1.00 87.50 291 LYS A C 1
ATOM 2385 O O . LYS A 1 291 ? 6.763 -10.603 -12.533 1.00 87.50 291 LYS A O 1
ATOM 2390 N N . ALA A 1 292 ? 7.850 -11.118 -10.634 1.00 87.69 292 ALA A N 1
ATOM 2391 C CA . ALA A 1 292 ? 9.172 -10.911 -11.179 1.00 87.69 292 ALA A CA 1
ATOM 2392 C C . ALA A 1 292 ? 10.160 -11.823 -10.449 1.00 87.69 292 ALA A C 1
ATOM 2394 O O . ALA A 1 292 ? 10.058 -12.008 -9.235 1.00 87.69 292 ALA A O 1
ATOM 2395 N N . GLU A 1 293 ? 11.094 -12.399 -11.192 1.00 87.38 293 GLU A N 1
ATOM 2396 C CA . GLU A 1 293 ? 12.123 -13.293 -10.679 1.00 87.38 293 GLU A CA 1
ATOM 2397 C C . GLU A 1 293 ? 13.445 -13.093 -11.421 1.00 87.38 293 GLU A C 1
ATOM 2399 O O . GLU A 1 293 ? 13.486 -12.630 -12.559 1.00 87.38 293 GLU A O 1
ATOM 2404 N N . SER A 1 294 ? 14.544 -13.447 -10.760 1.00 82.44 294 SER A N 1
ATOM 2405 C CA . SER A 1 294 ? 15.868 -13.484 -11.375 1.00 82.44 294 SER A CA 1
ATOM 2406 C C . SER A 1 294 ? 16.529 -14.827 -11.061 1.00 82.44 294 SER A C 1
ATOM 2408 O O . SER A 1 294 ? 16.425 -15.280 -9.914 1.00 82.44 294 SER A O 1
ATOM 2410 N N . PRO A 1 295 ? 17.254 -15.448 -12.014 1.00 72.44 295 PRO A N 1
ATOM 2411 C CA . PRO A 1 295 ? 17.948 -16.722 -11.799 1.00 72.44 295 PRO A CA 1
ATOM 2412 C C . PRO A 1 295 ? 18.948 -16.707 -10.635 1.00 72.44 295 PRO A C 1
ATOM 2414 O O . PRO A 1 295 ? 19.313 -17.756 -10.116 1.00 72.44 295 PRO A O 1
ATOM 2417 N N . ILE A 1 296 ? 19.389 -15.516 -10.215 1.00 66.44 296 ILE A N 1
ATOM 2418 C CA . ILE A 1 296 ? 20.365 -15.315 -9.137 1.00 66.44 296 ILE A CA 1
ATOM 2419 C C . ILE A 1 296 ? 19.748 -15.564 -7.743 1.00 66.44 296 ILE A C 1
ATOM 2421 O O . ILE A 1 296 ? 20.472 -15.758 -6.766 1.00 66.44 296 ILE A O 1
ATOM 2425 N N . GLN A 1 297 ? 18.418 -15.596 -7.608 1.00 64.12 297 GLN A N 1
ATOM 2426 C CA . GLN A 1 297 ? 17.776 -15.861 -6.319 1.00 64.12 297 GLN A CA 1
ATOM 2427 C C . GLN A 1 297 ? 17.827 -17.349 -5.938 1.00 64.12 297 GLN A C 1
ATOM 2429 O O . GLN A 1 297 ? 17.431 -18.223 -6.709 1.00 64.12 297 GLN A O 1
ATOM 2434 N N . LYS A 1 298 ? 18.261 -17.648 -4.703 1.00 56.69 298 LYS A N 1
ATOM 2435 C CA . LYS A 1 298 ? 18.217 -19.012 -4.147 1.00 56.69 298 LYS A CA 1
ATOM 2436 C C . LYS A 1 298 ? 16.764 -19.489 -4.027 1.00 56.69 298 LYS A C 1
ATOM 2438 O O . LYS A 1 298 ? 15.916 -18.774 -3.496 1.00 56.69 298 LYS A O 1
ATOM 2443 N N . LYS A 1 299 ? 16.483 -20.710 -4.498 1.00 53.69 299 LYS A N 1
ATOM 2444 C CA . LYS A 1 299 ? 15.154 -21.334 -4.408 1.00 53.69 299 LYS A CA 1
ATOM 2445 C C . LYS A 1 299 ? 14.903 -21.954 -3.019 1.00 53.69 299 LYS A C 1
ATOM 2447 O O . LYS A 1 299 ? 15.833 -22.532 -2.459 1.00 53.69 299 LYS A O 1
ATOM 2452 N N . PRO A 1 300 ? 13.657 -21.909 -2.506 1.00 50.16 300 PRO A N 1
ATOM 2453 C CA . PRO A 1 300 ? 12.500 -21.224 -3.086 1.00 50.16 300 PRO A CA 1
ATOM 2454 C C . PRO A 1 300 ? 12.547 -19.712 -2.807 1.00 50.16 300 PRO A C 1
ATOM 2456 O O . PRO A 1 300 ? 12.642 -19.285 -1.657 1.00 50.16 300 PRO A O 1
ATOM 2459 N N . ALA A 1 301 ? 12.452 -18.896 -3.860 1.00 56.84 301 ALA A N 1
ATOM 2460 C CA . ALA A 1 301 ? 12.344 -17.452 -3.703 1.00 56.84 301 ALA A CA 1
ATOM 2461 C C . ALA A 1 301 ? 10.962 -17.130 -3.118 1.00 56.84 301 ALA A C 1
ATOM 2463 O O . ALA A 1 301 ? 9.933 -17.384 -3.746 1.00 56.84 301 ALA A O 1
ATOM 2464 N N . LYS A 1 302 ? 10.918 -16.597 -1.893 1.00 61.38 302 LYS A N 1
ATOM 2465 C CA . LYS A 1 302 ? 9.678 -16.048 -1.338 1.00 61.38 302 LYS A CA 1
ATOM 2466 C C . LYS A 1 302 ? 9.265 -14.869 -2.222 1.00 61.38 302 LYS A C 1
ATOM 2468 O O . LYS A 1 302 ? 10.048 -13.938 -2.384 1.00 61.38 302 LYS A O 1
ATOM 2473 N N . LEU A 1 303 ? 8.056 -14.904 -2.786 1.00 65.00 303 LEU A N 1
ATOM 2474 C CA . LEU A 1 303 ? 7.501 -13.768 -3.527 1.00 65.00 303 LEU A CA 1
ATOM 2475 C C . LEU A 1 303 ? 7.349 -12.590 -2.562 1.00 65.00 303 LEU A C 1
ATOM 2477 O O . LEU A 1 303 ? 6.521 -12.626 -1.651 1.00 65.00 303 LEU A O 1
ATOM 2481 N N . LEU A 1 304 ? 8.179 -11.568 -2.746 1.00 67.88 304 LEU A N 1
ATOM 2482 C CA . LEU A 1 304 ? 8.089 -10.316 -2.013 1.00 67.88 304 LEU A CA 1
ATOM 2483 C C . LEU A 1 304 ? 7.375 -9.295 -2.890 1.00 67.88 304 LEU A C 1
ATOM 2485 O O . LEU A 1 304 ? 7.586 -9.242 -4.099 1.00 67.88 304 LEU A O 1
ATOM 2489 N N . TYR A 1 305 ? 6.551 -8.470 -2.264 1.00 69.88 305 TYR A N 1
ATOM 2490 C CA . TYR A 1 305 ? 5.940 -7.311 -2.898 1.00 69.88 305 TYR A CA 1
ATOM 2491 C C . TYR A 1 305 ? 6.442 -6.067 -2.184 1.00 69.88 305 TYR A C 1
ATOM 2493 O O . TYR A 1 305 ? 6.716 -6.114 -0.994 1.00 69.88 305 TYR A O 1
ATOM 2501 N N . PHE A 1 306 ? 6.589 -4.958 -2.883 1.00 66.94 306 PHE A N 1
ATOM 2502 C CA . PHE A 1 306 ? 6.888 -3.662 -2.298 1.00 66.94 306 PHE A CA 1
ATOM 2503 C C . PHE A 1 306 ? 6.024 -2.638 -3.013 1.00 66.94 306 PHE A C 1
ATOM 2505 O O . PHE A 1 306 ? 5.918 -2.652 -4.238 1.00 66.94 306 PHE A O 1
ATOM 2512 N N . ARG A 1 307 ? 5.351 -1.780 -2.248 1.00 71.44 307 ARG A N 1
ATOM 2513 C CA . ARG A 1 307 ? 4.320 -0.869 -2.748 1.00 71.44 307 ARG A CA 1
ATOM 2514 C C . ARG A 1 307 ? 3.257 -1.641 -3.532 1.00 71.44 307 ARG A C 1
ATOM 2516 O O . ARG A 1 307 ? 2.533 -2.435 -2.943 1.00 71.44 307 ARG A O 1
ATOM 2523 N N . ASN A 1 308 ? 3.160 -1.416 -4.837 1.00 71.94 308 ASN A N 1
ATOM 2524 C CA . ASN A 1 308 ? 2.170 -2.045 -5.701 1.00 71.94 308 ASN A CA 1
ATOM 2525 C C . ASN A 1 308 ? 2.761 -3.096 -6.654 1.00 71.94 308 ASN A C 1
ATOM 2527 O O . ASN A 1 308 ? 2.084 -3.490 -7.595 1.00 71.94 308 ASN A O 1
ATOM 2531 N N . GLY A 1 309 ? 3.999 -3.554 -6.440 1.00 77.62 309 GLY A N 1
ATOM 2532 C CA . GLY A 1 309 ? 4.664 -4.457 -7.378 1.00 77.62 309 GLY A CA 1
ATOM 2533 C C . GLY A 1 309 ? 5.614 -5.470 -6.748 1.00 77.62 309 GLY A C 1
ATOM 2534 O O . GLY A 1 309 ? 5.857 -5.430 -5.541 1.00 77.62 309 GLY A O 1
ATOM 2535 N N . PRO A 1 310 ? 6.137 -6.416 -7.545 1.00 81.81 310 PRO A N 1
ATOM 2536 C CA . PRO A 1 310 ? 7.056 -7.438 -7.063 1.00 81.81 310 PRO A CA 1
ATOM 2537 C C . PRO A 1 310 ? 8.410 -6.825 -6.680 1.00 81.81 310 PRO A C 1
ATOM 2539 O O . PRO A 1 310 ? 8.906 -5.917 -7.349 1.00 81.81 310 PRO A O 1
ATOM 2542 N N . LEU A 1 311 ? 9.015 -7.350 -5.614 1.00 80.81 311 LEU A N 1
ATOM 2543 C CA . LEU A 1 311 ? 10.346 -6.990 -5.134 1.00 80.81 311 LEU A CA 1
ATOM 2544 C C . LEU A 1 311 ? 11.314 -8.159 -5.327 1.00 80.81 311 LEU A C 1
ATOM 2546 O O . LEU A 1 311 ? 11.108 -9.250 -4.797 1.00 80.81 311 LEU A O 1
ATOM 2550 N N . ILE A 1 312 ? 12.422 -7.896 -6.012 1.00 83.62 312 ILE A N 1
ATOM 2551 C CA . ILE A 1 312 ? 13.506 -8.848 -6.247 1.00 83.62 312 ILE A CA 1
ATOM 2552 C C . ILE A 1 312 ? 14.756 -8.349 -5.518 1.00 83.62 312 ILE A C 1
ATOM 2554 O O . ILE A 1 312 ? 15.159 -7.202 -5.679 1.00 83.62 312 ILE A O 1
ATOM 2558 N N . ASN A 1 313 ? 15.404 -9.212 -4.735 1.00 81.19 313 ASN A N 1
ATOM 2559 C CA . ASN A 1 313 ? 16.760 -8.952 -4.248 1.00 81.19 313 ASN A CA 1
ATOM 2560 C C . ASN A 1 313 ? 17.782 -9.291 -5.336 1.00 81.19 313 ASN A C 1
ATOM 2562 O O . ASN A 1 313 ? 17.750 -10.398 -5.878 1.00 81.19 313 ASN A O 1
ATOM 2566 N N . ILE A 1 314 ? 18.692 -8.359 -5.600 1.00 80.94 314 ILE A N 1
ATOM 2567 C CA . ILE A 1 314 ? 19.781 -8.469 -6.565 1.00 80.94 314 ILE A CA 1
ATOM 2568 C C . ILE A 1 314 ? 21.107 -8.301 -5.822 1.00 80.94 314 ILE A C 1
ATOM 2570 O O . ILE A 1 314 ? 21.358 -7.252 -5.231 1.00 80.94 314 ILE A O 1
ATOM 2574 N N . ALA A 1 315 ? 21.951 -9.331 -5.857 1.00 76.94 315 ALA A N 1
ATOM 2575 C CA . ALA A 1 315 ? 23.339 -9.220 -5.421 1.00 76.94 315 ALA A CA 1
ATOM 2576 C C . ALA A 1 315 ? 24.154 -8.535 -6.528 1.00 76.94 315 ALA A C 1
ATOM 2578 O O . ALA A 1 315 ? 24.184 -9.001 -7.673 1.00 76.94 315 ALA A O 1
ATOM 2579 N N . THR A 1 316 ? 24.769 -7.408 -6.184 1.00 70.19 316 THR A N 1
ATOM 2580 C CA . THR A 1 316 ? 25.586 -6.582 -7.080 1.00 70.19 316 THR A CA 1
ATOM 2581 C C . THR A 1 316 ? 27.065 -6.939 -7.001 1.00 70.19 316 THR A C 1
ATOM 2583 O O . THR A 1 316 ? 27.813 -6.593 -7.908 1.00 70.19 316 THR A O 1
ATOM 2586 N N . LYS A 1 317 ? 27.494 -7.613 -5.927 1.00 63.78 317 LYS A N 1
ATOM 2587 C CA . LYS A 1 317 ? 28.861 -8.106 -5.726 1.00 63.78 317 LYS A CA 1
ATOM 2588 C C . LYS A 1 317 ? 28.822 -9.627 -5.528 1.00 63.78 317 LYS A C 1
ATOM 2590 O O . LYS A 1 317 ? 27.808 -10.169 -5.093 1.00 63.78 317 LYS A O 1
ATOM 2595 N N . SER A 1 318 ? 29.881 -10.316 -5.949 1.00 54.97 318 SER A N 1
ATOM 2596 C CA . SER A 1 318 ? 30.079 -11.753 -5.705 1.00 54.97 318 SER A CA 1
ATOM 2597 C C . SER A 1 318 ? 30.468 -12.021 -4.262 1.00 54.97 318 SER A C 1
ATOM 2599 O O . SER A 1 318 ? 31.374 -11.286 -3.799 1.00 54.97 318 SER A O 1
#

Organism: NCBI:txid28115

Solvent-accessible surface area (backbone atoms only — not comparable to full-atom values): 18114 Å² total; per-residue (Å²): 115,68,66,66,51,54,53,51,52,52,51,51,50,50,50,54,56,50,52,72,76,64,63,62,48,75,71,72,87,71,76,75,72,82,80,65,84,92,52,69,56,43,54,38,33,35,46,43,20,26,91,88,63,50,74,53,49,37,61,64,24,37,64,23,36,61,48,48,69,54,28,35,32,44,44,91,96,28,52,30,49,48,82,36,40,45,64,46,55,82,84,72,81,64,74,63,78,81,79,54,71,45,32,38,54,31,47,52,97,91,40,50,25,41,33,43,35,50,41,62,54,73,32,83,59,80,44,62,37,36,43,38,41,78,88,73,52,71,49,41,38,38,37,29,30,27,60,58,96,95,42,77,51,74,48,39,25,50,73,85,42,80,49,95,57,53,70,41,81,44,76,48,83,72,91,64,57,94,90,62,74,92,44,72,27,68,28,39,45,34,37,35,39,67,71,51,68,31,60,68,78,62,73,87,53,59,73,30,72,32,35,40,47,91,94,38,79,39,53,35,35,91,84,43,89,41,34,28,63,47,59,38,60,46,71,62,40,92,92,48,68,51,86,46,24,34,37,30,41,37,40,38,73,44,45,36,88,71,55,33,76,82,36,64,36,37,36,44,49,94,90,41,80,43,58,34,41,32,31,32,22,58,46,96,90,66,52,73,46,70,45,55,49,43,88,86,52,69,81,84,68,76,90,39,41,42,55,66,19,27,37,37,75,38,74,71,67,136

Radius of gyration: 21.68 Å; Cα contacts (8 Å, |Δi|>4): 648; chains: 1; bounding box: 54×57×62 Å

Nearest PDB structures (foldseek):
  4gaf-assembly1_B  TM=1.349E-01  e=4.156E-02  Homo sapiens
  8tp7-assembly1_F  TM=2.350E-01  e=2.944E+00  Homo sapiens
  3uid-assembly1_A  TM=2.419E-01  e=5.288E+00  Mycolicibacterium smegmatis MC2 155

Mean predicted aligned error: 11.68 Å

Sequence (318 aa):
METRMKTRIAILLSMLLGCLFLSTGCDSTDNGGEMIWDYANRQFTFEVTTADGQHLIDPHTRQGYEWLKKIYVEYNGNTYANEGRPIRQEQELRAMIEQYKGLNVMKKQGRYVLMFGEFQPRYEKKQMFKLHFPDGQTDMVEFIHTADKGKFSTHIWLNGKKQKSFDLKLIAKSYLEPGEKLTSAPVHIYLRLADLKGTVLPEDLVNTTILTYKDKNYTLTEKGERLMLLSGKSNFMPWFSSDTGHLYLYFGPFYPEENIKDGSFVLTLYGKEIPVHFQCYKKDNGEVIYKAESPIQKKPAKLLYFRNGPLINIATKS

Secondary structure (DSSP, 8-state):
-HHHHHHHHHHHHHHHHHHHTS-----GGG--PPP-TTS--EEEEEEEE-TT--B---TTBHHHHHHHTT-EEEETTEEEEB-----EETT------S---EEEEEEETTEEEEEEEEE-TEEEEEEEEEEE-TTS-EEEEEEEEEEETTEEEEEEEETTEEESSSEEEEE---SSPTT----BPPEEEEEEEEEEESSS--GGGTT-EEEEETTEEEE-BTT-SSEEEEEE--TT-TTS-TTS-EEEEEEEEE-GGG-EEEEEEEEEETTEEEEEEEEEEE-TTS-EEEEEE-TTSPSS---EEETTEEEEEE----

Foldseek 3Di:
DVVVVVVVVVVVVVVVVVVVVPCQDQPPVPPDDDQPQVDFWDKFKEQEAAPVGHGLQDCFWANNVVFQQPKWKDFPNGIAGAQFFWADEPPPRDRDPQRDWHWYWHQDPNDIIIITDGHDQPFQDKGKMWIAGPVGDIKIKIWHWHDDPHDIDIWIDINNHTDDDSYYYHHDDDPDDPPDDTFTHFAKEKEWQQPDWDQDDDPVQAQDFFKAFPNDTDREHCDDPFKYKDKAQCPSDPVDDSVTIIIMIIGDRDGQVVQAQWGWMWTAAPNDTWIKTWGFHADPVRDTDTFIDTPPDDPPDDFTQGRSHTYHYDHRDD